Protein 3GUD (pdb70)

GO terms:
  GO:0042802 identical protein binding (F, IPI)

B-factor: mean 48.88, std 11.53, range [31.34, 96.96]

Structure (mmCIF, N/CA/C/O backbone):
data_3GUD
#
_entry.id   3GUD
#
_cell.length_a   84.040
_cell.length_b   84.040
_cell.length_c   41.450
_cell.angle_alpha   90.00
_cell.angle_beta   90.00
_cell.angle_gamma   120.00
#
_symmetry.space_group_name_H-M   'P 3'
#
loop_
_entity.id
_entity.type
_entity.pdbx_description
1 polymer 'Neck appendage protein'
2 non-polymer 'BROMIDE ION'
3 non-polymer DI(HYDROXYETHYL)ETHER
4 non-polymer 'CHLORIDE ION'
5 non-polymer 'SODIUM ION'
6 water water
#
loop_
_atom_site.group_PDB
_atom_site.id
_atom_site.type_symbol
_atom_site.label_atom_id
_atom_site.label_alt_id
_atom_site.label_comp_id
_atom_site.label_asym_id
_atom_site.label_entity_id
_atom_site.label_seq_id
_atom_site.pdbx_PDB_ins_code
_atom_site.Cartn_x
_atom_site.Cartn_y
_atom_site.Cartn_z
_atom_site.occupancy
_atom_site.B_iso_or_equiv
_atom_site.auth_seq_id
_atom_site.auth_comp_id
_atom_site.auth_asym_id
_atom_site.auth_atom_id
_atom_site.pdbx_PDB_model_num
ATOM 1 N N . GLU A 1 3 ? 4.754 21.025 -6.645 1.00 46.77 622 GLU A N 1
ATOM 2 C CA . GLU A 1 3 ? 3.982 21.974 -5.848 1.00 50.72 622 GLU A CA 1
ATOM 3 C C . GLU A 1 3 ? 2.731 21.323 -5.303 1.00 51.59 622 GLU A C 1
ATOM 4 O O . GLU A 1 3 ? 2.531 20.107 -5.445 1.00 51.49 622 GLU A O 1
ATOM 10 N N . ARG A 1 4 ? 1.881 22.158 -4.694 1.00 59.17 623 ARG A N 1
ATOM 11 C CA . ARG A 1 4 ? 0.522 21.743 -4.349 1.00 52.70 623 ARG A CA 1
ATOM 12 C C . ARG A 1 4 ? -0.573 22.178 -5.340 1.00 54.97 623 ARG A C 1
ATOM 13 O O . ARG A 1 4 ? -0.880 23.375 -5.528 1.00 51.69 623 ARG A O 1
ATOM 21 N N . HIS A 1 5 ? -1.067 21.149 -6.034 1.00 53.80 624 HIS A N 1
ATOM 22 C CA . HIS A 1 5 ? -2.249 21.197 -6.881 1.00 54.20 624 HIS A CA 1
ATOM 23 C C . HIS A 1 5 ? -3.455 20.822 -6.007 1.00 51.50 624 HIS A C 1
ATOM 24 O O . HIS A 1 5 ? -4.500 20.402 -6.511 1.00 50.71 624 HIS A O 1
ATOM 31 N N . LYS A 1 6 ? -3.285 21.018 -4.694 1.00 48.95 625 LYS A N 1
ATOM 32 C CA . LYS A 1 6 ? -4.240 20.590 -3.673 1.00 46.43 625 LYS A CA 1
ATOM 33 C C . LYS A 1 6 ? -4.940 21.742 -2.925 1.00 47.49 625 LYS A C 1
ATOM 34 O O . LYS A 1 6 ? -4.507 22.888 -2.979 1.00 49.03 625 LYS A O 1
ATOM 40 N N . THR A 1 7 ? -6.041 21.429 -2.246 1.00 49.03 626 THR A N 1
ATOM 41 C CA . THR A 1 7 ? -6.824 22.424 -1.513 1.00 45.83 626 THR A CA 1
ATOM 42 C C . THR A 1 7 ? -7.620 21.716 -0.430 1.00 44.57 626 THR A C 1
ATOM 43 O O . THR A 1 7 ? -7.398 20.530 -0.173 1.00 45.33 626 THR A O 1
ATOM 47 N N . ASP A 1 8 ? -8.557 22.432 0.190 1.00 48.25 627 ASP A N 1
ATOM 48 C CA . ASP A 1 8 ? -9.363 21.873 1.282 1.00 48.30 627 ASP A CA 1
ATOM 49 C C . ASP A 1 8 ? -8.473 21.003 2.140 1.00 44.28 627 ASP A C 1
ATOM 50 O O . ASP A 1 8 ? -8.855 19.923 2.588 1.00 45.62 627 ASP A O 1
ATOM 55 N N . ILE A 1 9 ? -7.272 21.515 2.362 1.00 47.62 628 ILE A N 1
ATOM 56 C CA . ILE A 1 9 ? -6.191 20.747 2.939 1.00 49.17 628 ILE A CA 1
ATOM 57 C C . ILE A 1 9 ? -6.265 20.822 4.461 1.00 50.69 628 ILE A C 1
ATOM 58 O O . ILE A 1 9 ? -6.464 21.897 5.041 1.00 50.79 628 ILE A O 1
ATOM 63 N N . ALA A 1 10 ? -6.135 19.670 5.108 1.00 47.40 629 ALA A N 1
ATOM 64 C CA . ALA A 1 10 ? -6.284 19.616 6.550 1.00 46.41 629 ALA A CA 1
ATOM 65 C C . ALA A 1 10 ? -6.024 18.224 7.072 1.00 46.17 629 ALA A C 1
ATOM 66 O O . ALA A 1 10 ? -5.942 17.269 6.305 1.00 46.52 629 ALA A O 1
ATOM 68 N N . PRO A 1 11 ? -5.884 18.103 8.390 1.00 45.08 630 PRO A N 1
ATOM 69 C CA . PRO A 1 11 ? -5.730 16.778 8.981 1.00 44.77 630 PRO A CA 1
ATOM 70 C C . PRO A 1 11 ? -6.994 15.962 8.744 1.00 45.50 630 PRO A C 1
ATOM 71 O O . PRO A 1 11 ? -8.018 16.507 8.336 1.00 46.64 630 PRO A O 1
ATOM 75 N N . ILE A 1 12 ? -6.921 14.664 8.993 1.00 45.60 631 ILE A N 1
ATOM 76 C CA . ILE A 1 12 ? -7.989 13.761 8.587 1.00 46.23 631 ILE A CA 1
ATOM 77 C C . ILE A 1 12 ? -9.206 13.773 9.527 1.00 49.52 631 ILE A C 1
ATOM 78 O O . ILE A 1 12 ? -9.087 13.554 10.737 1.00 49.46 631 ILE A O 1
ATOM 83 N N . SER A 1 13 ? -10.369 14.044 8.936 1.00 53.19 632 SER A N 1
ATOM 84 C CA . SER A 1 13 ? -11.665 13.979 9.609 1.00 48.81 632 SER A CA 1
ATOM 85 C C . SER A 1 13 ? -11.724 12.825 10.607 1.00 51.27 632 SER A C 1
ATOM 86 O O . SER A 1 13 ? -11.173 11.741 10.363 1.00 48.06 632 SER A O 1
ATOM 89 N N . ASP A 1 14 ? -12.383 13.075 11.738 1.00 53.23 633 ASP A N 1
ATOM 90 C CA . ASP A 1 14 ? -12.443 12.115 12.841 1.00 52.40 633 ASP A CA 1
ATOM 91 C C . ASP A 1 14 ? -13.649 11.202 12.701 1.00 49.08 633 ASP A C 1
ATOM 92 O O . ASP A 1 14 ? -13.596 10.031 13.056 1.00 48.23 633 ASP A O 1
ATOM 97 N N . LYS A 1 15 ? -14.744 11.750 12.187 1.00 50.22 634 LYS A N 1
ATOM 98 C CA . LYS A 1 15 ? -15.903 10.936 11.846 1.00 48.99 634 LYS A CA 1
ATOM 99 C C . LYS A 1 15 ? -15.482 9.923 10.785 1.00 50.56 634 LYS A C 1
ATOM 100 O O . LYS A 1 15 ? -15.846 8.749 10.867 1.00 55.27 634 LYS A O 1
ATOM 106 N N . VAL A 1 16 ? -14.714 10.377 9.790 1.00 49.85 635 VAL A N 1
ATOM 107 C CA . VAL A 1 16 ? -14.157 9.483 8.767 1.00 48.67 635 VAL A CA 1
ATOM 108 C C . VAL A 1 16 ? -13.296 8.375 9.375 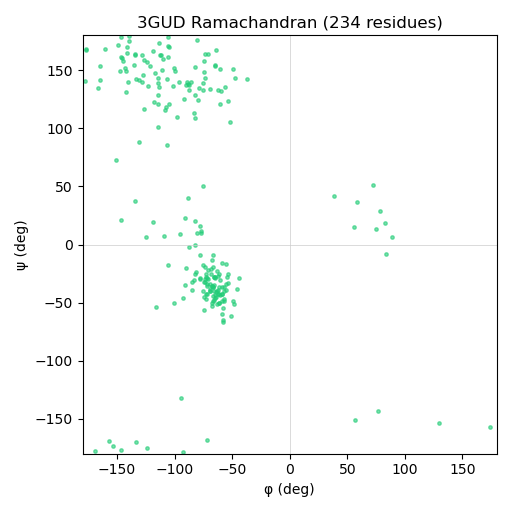1.00 45.79 635 VAL A C 1
ATOM 109 O O . VAL A 1 16 ? -13.522 7.192 9.129 1.00 46.71 635 VAL A O 1
ATOM 113 N N . LEU A 1 17 ? -12.306 8.768 10.167 1.00 46.33 636 LEU A N 1
ATOM 114 C CA . LEU A 1 17 ? -11.406 7.817 10.797 1.00 42.54 636 LEU A CA 1
ATOM 115 C C . LEU A 1 17 ? -12.214 6.892 11.688 1.00 44.43 636 LEU A C 1
ATOM 116 O O . LEU A 1 17 ? -11.880 5.725 11.881 1.00 46.31 636 LEU A O 1
ATOM 121 N N . ASP A 1 18 ? -13.302 7.424 12.223 1.00 48.34 637 ASP A N 1
ATOM 122 C CA . ASP A 1 18 ? -14.155 6.669 13.122 1.00 48.15 637 ASP A CA 1
ATOM 123 C C . ASP A 1 18 ? -15.062 5.696 12.361 1.00 48.44 637 ASP A C 1
ATOM 124 O O . ASP A 1 18 ? -15.437 4.632 12.872 1.00 45.38 637 ASP A O 1
ATOM 129 N N . ALA A 1 19 ? -15.404 6.061 11.131 1.00 49.09 638 ALA A N 1
ATOM 130 C CA . ALA A 1 19 ? -16.164 5.169 10.263 1.00 46.75 638 ALA A CA 1
ATOM 131 C C . ALA A 1 19 ? -15.269 4.059 9.711 1.00 45.56 638 ALA A C 1
ATOM 132 O O . ALA A 1 19 ? -15.689 2.905 9.642 1.00 46.17 638 ALA A O 1
ATOM 134 N N . TRP A 1 20 ? -14.034 4.406 9.341 1.00 43.74 639 TRP A N 1
ATOM 135 C CA . TRP A 1 20 ? -13.080 3.418 8.833 1.00 40.85 639 TRP A CA 1
ATOM 136 C C . TRP A 1 20 ? -12.724 2.367 9.854 1.00 39.29 639 TRP A C 1
ATOM 137 O O . TRP A 1 20 ? -12.559 1.207 9.523 1.00 36.30 639 TRP A O 1
ATOM 148 N N . GLU A 1 21 ? -12.556 2.799 11.094 1.00 43.96 640 GLU A N 1
ATOM 149 C CA . GLU A 1 21 ? -12.212 1.899 12.177 1.00 43.86 640 GLU A CA 1
ATOM 150 C C . GLU A 1 21 ? -13.272 0.799 12.212 1.00 47.92 640 GLU A C 1
ATOM 151 O O . GLU A 1 21 ? -13.063 -0.265 12.804 1.00 49.71 640 GLU A O 1
ATOM 157 N N . LYS A 1 22 ? -14.403 1.066 11.552 1.00 47.64 641 LYS A N 1
ATOM 158 C CA . LYS A 1 22 ? -15.557 0.157 11.513 1.00 44.78 641 LYS A CA 1
ATOM 159 C C . LYS A 1 22 ? -15.426 -0.961 10.467 1.00 45.92 641 LYS A C 1
ATOM 160 O O . LYS A 1 22 ? -16.046 -2.014 10.607 1.00 45.98 641 LYS A O 1
ATOM 166 N N . VAL A 1 23 ? -14.646 -0.729 9.412 1.00 44.16 642 VAL A N 1
ATOM 167 C CA . VAL A 1 23 ? -14.485 -1.737 8.361 1.00 41.70 642 VAL A CA 1
ATOM 168 C C . VAL A 1 23 ? -13.611 -2.914 8.798 1.00 38.99 642 VAL A C 1
ATOM 169 O O . VAL A 1 23 ? -12.649 -2.736 9.544 1.00 42.29 642 VAL A O 1
ATOM 173 N N . LYS A 1 24 ? -13.972 -4.117 8.344 1.00 40.85 643 LYS A N 1
ATOM 174 C CA . LYS A 1 24 ? -13.294 -5.365 8.732 1.00 38.26 643 LYS A CA 1
ATOM 175 C C . LYS A 1 24 ? -12.308 -5.857 7.669 1.00 37.35 643 LYS A C 1
ATOM 176 O O . LYS A 1 24 ? -12.484 -5.593 6.486 1.00 39.55 643 LYS A O 1
ATOM 182 N N . PHE A 1 25 ? -11.271 -6.574 8.090 1.00 40.74 644 PHE A N 1
ATOM 183 C CA . PHE A 1 25 ? -10.401 -7.277 7.149 1.00 39.58 644 PHE A CA 1
ATOM 184 C C . PHE A 1 25 ? -10.828 -8.752 7.015 1.00 44.19 644 PHE A C 1
ATOM 185 O O . PHE A 1 25 ? -11.164 -9.399 8.016 1.00 41.42 644 PHE A O 1
ATOM 193 N N . TYR A 1 26 ? -10.791 -9.276 5.783 1.00 45.89 645 TYR A N 1
ATOM 194 C CA . TYR A 1 26 ? -11.149 -10.670 5.478 1.00 42.09 645 TYR A CA 1
ATOM 195 C C . TYR A 1 26 ? -10.073 -11.426 4.704 1.00 41.88 645 TYR A C 1
ATOM 196 O O . TYR A 1 26 ? -9.220 -10.827 4.050 1.00 41.12 645 TYR A O 1
ATOM 205 N N . GLN A 1 27 ? -10.132 -12.753 4.777 1.00 44.29 646 GLN A N 1
ATOM 206 C CA . GLN A 1 27 ? -9.471 -13.594 3.792 1.00 42.03 646 GLN A CA 1
ATOM 207 C C . GLN A 1 27 ? -10.579 -14.321 3.055 1.00 42.57 646 GLN A C 1
ATOM 208 O O . GLN A 1 27 ? -11.605 -14.658 3.638 1.00 44.29 646 GLN A O 1
ATOM 214 N N . TYR A 1 28 ? -10.384 -14.510 1.757 1.00 45.81 647 TYR A N 1
ATOM 215 C CA . TYR A 1 28 ? -11.408 -15.076 0.880 1.00 45.69 647 TYR A CA 1
ATOM 216 C C . TYR A 1 28 ? -10.745 -15.601 -0.395 1.00 43.21 647 TYR A C 1
ATOM 217 O O . TYR A 1 28 ? -9.576 -15.328 -0.663 1.00 42.22 647 TYR A O 1
ATOM 226 N N . LYS A 1 29 ? -11.486 -16.359 -1.184 1.00 43.23 648 LYS A N 1
ATOM 227 C CA . LYS A 1 29 ? -10.950 -16.826 -2.448 1.00 43.32 648 LYS A CA 1
ATOM 228 C C . LYS A 1 29 ? -11.882 -16.319 -3.530 1.00 42.40 648 LYS A C 1
ATOM 229 O O . LYS A 1 29 ? -13.049 -16.054 -3.260 1.00 44.90 648 LYS A O 1
ATOM 235 N N . PHE A 1 30 ? -11.369 -16.146 -4.739 1.00 40.80 649 PHE A N 1
ATOM 236 C CA . PHE A 1 30 ? -12.192 -15.650 -5.825 1.00 44.35 649 PHE A CA 1
ATOM 237 C C . PHE A 1 30 ? -12.979 -16.805 -6.415 1.00 49.33 649 PHE A C 1
ATOM 238 O O . PHE A 1 30 ? -12.406 -17.838 -6.763 1.00 52.13 649 PHE A O 1
ATOM 246 N N . LYS A 1 31 ? -14.291 -16.636 -6.532 1.00 48.87 650 LYS A N 1
ATOM 247 C CA . LYS A 1 31 ? -15.136 -17.677 -7.111 1.00 49.00 650 LYS A CA 1
ATOM 248 C C . LYS A 1 31 ? -14.604 -18.089 -8.484 1.00 48.42 650 LYS A C 1
ATOM 249 O O . LYS A 1 31 ? -14.814 -19.208 -8.950 1.00 49.42 650 LYS A O 1
ATOM 255 N N . ASP A 1 32 ? -13.890 -17.161 -9.102 1.00 49.91 651 ASP A N 1
ATOM 256 C CA . ASP A 1 32 ? -13.242 -17.350 -10.388 1.00 49.76 651 ASP A CA 1
ATOM 257 C C . ASP A 1 32 ? -12.270 -18.514 -10.310 1.00 51.37 651 ASP A C 1
ATOM 258 O O . ASP A 1 32 ? -12.432 -19.547 -10.966 1.00 49.42 651 ASP A O 1
ATOM 263 N N . ALA A 1 33 ? -11.244 -18.303 -9.491 1.00 49.49 652 ALA A N 1
ATOM 264 C CA . ALA A 1 33 ? -10.147 -19.230 -9.327 1.00 48.68 652 ALA A CA 1
ATOM 265 C C . ALA A 1 33 ? -10.650 -20.564 -8.796 1.00 48.45 652 ALA A C 1
ATOM 266 O O . ALA A 1 33 ? -10.155 -21.628 -9.170 1.00 46.03 652 ALA A O 1
ATOM 268 N N . VAL A 1 34 ? -11.647 -20.507 -7.924 1.00 45.80 653 VAL A N 1
ATOM 269 C CA . VAL A 1 34 ? -12.014 -21.699 -7.186 1.00 45.29 653 VAL A CA 1
ATOM 270 C C . VAL A 1 34 ? -12.655 -22.752 -8.074 1.00 47.50 653 VAL A C 1
ATOM 271 O O . VAL A 1 34 ? -12.373 -23.944 -7.939 1.00 49.71 653 VAL A O 1
ATOM 275 N N . ASP A 1 35 ? -13.505 -22.322 -8.993 1.00 46.99 654 ASP A N 1
ATOM 276 C CA . ASP A 1 35 ? -14.082 -23.252 -9.950 1.00 46.39 654 ASP A CA 1
ATOM 277 C C . ASP A 1 35 ? -13.042 -23.724 -10.955 1.00 47.16 654 ASP A C 1
ATOM 278 O O . ASP A 1 35 ? -13.180 -24.793 -11.542 1.00 50.98 654 ASP A O 1
ATOM 283 N N . GLU A 1 36 ? -11.985 -22.936 -11.116 1.00 48.97 655 GLU A N 1
ATOM 284 C CA . GLU A 1 36 ? -10.848 -23.323 -11.945 1.00 48.97 655 GLU A CA 1
ATOM 285 C C . GLU A 1 36 ? -9.953 -24.382 -11.289 1.00 47.69 655 GLU A C 1
ATOM 286 O O . GLU A 1 36 ? -9.721 -25.441 -11.860 1.00 50.10 655 GLU A O 1
ATOM 292 N N . LYS A 1 37 ? -9.443 -24.102 -10.097 1.00 46.54 656 LYS A N 1
ATOM 293 C CA . LYS A 1 37 ? -8.433 -24.969 -9.518 1.00 40.76 656 LYS A CA 1
ATOM 294 C C . LYS A 1 37 ? -8.880 -25.586 -8.207 1.00 43.54 656 LYS A C 1
ATOM 295 O O . LYS A 1 37 ? -8.055 -26.041 -7.425 1.00 44.74 656 LYS A O 1
ATOM 301 N N . GLY A 1 38 ? -10.183 -25.606 -7.958 1.00 43.33 657 GLY A N 1
ATOM 302 C CA . GLY A 1 38 ? -10.683 -26.054 -6.670 1.00 42.21 657 GLY A CA 1
ATOM 303 C C . GLY A 1 38 ? -10.077 -25.250 -5.529 1.00 41.40 657 GLY A C 1
ATOM 304 O O . GLY A 1 38 ? -9.721 -24.083 -5.702 1.00 43.07 657 GLY A O 1
ATOM 305 N N . GLU A 1 39 ? -9.958 -25.864 -4.357 1.00 41.44 658 GLU A N 1
ATOM 306 C CA . GLU A 1 39 ? -9.374 -25.183 -3.204 1.00 39.67 658 GLU A CA 1
ATOM 307 C C . GLU A 1 39 ? -7.837 -25.132 -3.291 1.00 40.34 658 GLU A C 1
ATOM 308 O O . GLU A 1 39 ? -7.126 -24.869 -2.312 1.00 37.45 658 GLU A O 1
ATOM 314 N N . GLU A 1 40 ? -7.356 -25.397 -4.498 1.00 38.99 659 GLU A N 1
ATOM 315 C CA . GLU A 1 40 ? -5.990 -25.141 -4.907 1.00 39.73 659 GLU A CA 1
ATOM 316 C C . GLU A 1 40 ? -5.814 -23.621 -4.959 1.00 44.42 659 GLU A C 1
ATOM 317 O O . GLU A 1 40 ? -4.690 -23.094 -4.903 1.00 44.13 659 GLU A O 1
ATOM 323 N N . ALA A 1 41 ? -6.949 -22.933 -5.076 1.00 41.70 660 ALA A N 1
ATOM 324 C CA . ALA A 1 41 ? -7.005 -21.483 -5.228 1.00 41.14 660 ALA A CA 1
ATOM 325 C C . ALA A 1 41 ? -6.433 -20.734 -4.030 1.00 39.48 660 ALA A C 1
ATOM 326 O O . ALA A 1 41 ? -6.769 -21.029 -2.882 1.00 39.61 660 ALA A O 1
ATOM 328 N N . ARG A 1 42 ? -5.589 -19.744 -4.315 1.00 40.91 661 ARG A N 1
ATOM 329 C CA . ARG A 1 42 ? -4.893 -18.975 -3.281 1.00 42.61 661 ARG A CA 1
ATOM 330 C C . ARG A 1 42 ? -5.813 -18.148 -2.407 1.00 39.70 661 ARG A C 1
ATOM 331 O O . ARG A 1 42 ? -6.893 -17.738 -2.823 1.00 38.54 661 ARG A O 1
ATOM 339 N N . TYR A 1 43 ? -5.361 -17.880 -1.192 1.00 41.98 662 TYR A N 1
ATOM 340 C CA . TYR A 1 43 ? -6.057 -16.934 -0.339 1.00 43.59 662 TYR A CA 1
ATOM 341 C C . TYR A 1 43 ? -5.559 -15.506 -0.601 1.00 43.92 662 TYR A C 1
ATOM 342 O O . TYR A 1 43 ? -4.359 -15.281 -0.777 1.00 42.37 662 TYR A O 1
ATOM 351 N N . HIS A 1 44 ? -6.497 -14.559 -0.663 1.00 48.26 663 HIS A N 1
ATOM 352 C CA . HIS A 1 44 ? -6.181 -13.127 -0.723 1.00 45.29 663 HIS A CA 1
ATOM 353 C C . HIS A 1 44 ? -6.726 -12.424 0.509 1.00 42.77 663 HIS A C 1
ATOM 354 O O . HIS A 1 44 ? -7.753 -12.819 1.050 1.00 43.32 663 HIS A O 1
ATOM 361 N N . PHE A 1 45 ? -6.030 -11.384 0.952 1.00 44.70 664 PHE A N 1
ATOM 362 C CA . PHE A 1 45 ? -6.415 -10.665 2.159 1.00 42.28 664 PHE A CA 1
ATOM 363 C C . PHE A 1 45 ? -6.824 -9.252 1.788 1.00 41.09 664 PHE A C 1
ATOM 364 O O . PHE A 1 45 ? -6.181 -8.623 0.951 1.00 44.09 664 PHE A O 1
ATOM 372 N N . GLY A 1 46 ? -7.887 -8.745 2.400 1.00 37.44 665 GLY A N 1
ATOM 373 C CA . GLY A 1 46 ? -8.233 -7.354 2.196 1.00 37.52 665 GLY A CA 1
ATOM 374 C C . GLY A 1 46 ? -9.533 -6.907 2.813 1.00 35.51 665 GLY A C 1
ATOM 375 O O . GLY A 1 46 ? -10.022 -7.496 3.755 1.00 39.48 665 GLY A O 1
ATOM 376 N N . VAL A 1 47 ? -10.091 -5.838 2.269 1.00 38.53 666 VAL A N 1
ATOM 377 C CA . VAL A 1 47 ? -11.364 -5.307 2.733 1.00 39.88 666 VAL A CA 1
ATOM 378 C C . VAL A 1 47 ? -12.445 -5.684 1.726 1.00 40.57 666 VAL A C 1
ATOM 379 O O . VAL A 1 47 ? -12.134 -6.184 0.643 1.00 42.32 666 VAL A O 1
ATOM 383 N N . ILE A 1 48 ? -13.708 -5.461 2.083 1.00 38.55 667 ILE A N 1
ATOM 384 C CA . ILE A 1 48 ? -14.817 -5.796 1.193 1.00 36.38 667 ILE A CA 1
ATOM 385 C C . ILE A 1 48 ? -15.741 -4.597 0.961 1.00 36.52 667 ILE A C 1
ATOM 386 O O . ILE A 1 48 ? -16.374 -4.109 1.891 1.00 38.54 667 ILE A O 1
ATOM 391 N N . ALA A 1 49 ? -15.823 -4.135 -0.283 1.00 37.44 668 ALA A N 1
ATOM 392 C CA . ALA A 1 49 ? -16.504 -2.879 -0.599 1.00 36.76 668 ALA A CA 1
ATOM 393 C C . ALA A 1 49 ? -17.896 -2.724 0.016 1.00 37.07 668 ALA A C 1
ATOM 394 O O . ALA A 1 49 ? -18.183 -1.705 0.637 1.00 39.52 668 ALA A O 1
ATOM 396 N N . GLN A 1 50 ? -18.756 -3.721 -0.168 1.00 34.63 669 GLN A N 1
ATOM 397 C CA . GLN A 1 50 ? -20.123 -3.646 0.328 1.00 35.31 669 GLN A CA 1
ATOM 398 C C . GLN A 1 50 ? -20.173 -3.414 1.806 1.00 35.30 669 GLN A C 1
ATOM 399 O O . GLN A 1 50 ? -21.017 -2.685 2.287 1.00 39.04 669 GLN A O 1
ATOM 405 N N . GLN A 1 51 ? -19.296 -4.060 2.544 1.00 33.50 670 GLN A N 1
ATOM 406 C CA . GLN A 1 51 ? -19.251 -3.790 3.957 1.00 36.18 670 GLN A CA 1
ATOM 407 C C . GLN A 1 51 ? -18.770 -2.370 4.247 1.00 41.10 670 GLN A C 1
ATOM 408 O O . GLN A 1 51 ? -19.212 -1.746 5.216 1.00 41.03 670 GLN A O 1
ATOM 414 N N . ILE A 1 52 ? -17.818 -1.889 3.445 1.00 40.72 671 ILE A N 1
ATOM 415 C CA . ILE A 1 52 ? -17.263 -0.552 3.622 1.00 37.01 671 ILE A CA 1
ATOM 416 C C . ILE A 1 52 ? -18.374 0.468 3.441 1.00 40.04 671 ILE A C 1
ATOM 417 O O . ILE A 1 52 ? -18.575 1.351 4.275 1.00 41.73 671 ILE A O 1
ATOM 422 N N . VAL A 1 53 ? -19.105 0.338 2.343 1.00 37.56 672 VAL A N 1
ATOM 423 C CA . VAL A 1 53 ? -20.100 1.327 2.006 1.00 37.08 672 VAL A CA 1
ATOM 424 C C . VAL A 1 53 ? -21.107 1.403 3.138 1.00 41.23 672 VAL A C 1
ATOM 425 O O . VAL A 1 53 ? -21.856 2.370 3.247 1.00 44.51 672 VAL A O 1
ATOM 429 N N . LYS A 1 54 ? -21.091 0.389 3.998 1.00 45.21 673 LYS A N 1
ATOM 430 C CA . LYS A 1 54 ? -22.119 0.202 5.018 1.00 44.20 673 LYS A CA 1
ATOM 431 C C . LYS A 1 54 ? -21.732 0.858 6.337 1.00 46.24 673 LYS A C 1
ATOM 432 O O . LYS A 1 54 ? -22.557 1.540 6.946 1.00 46.99 673 LYS A O 1
ATOM 438 N N . VAL A 1 55 ? -20.487 0.647 6.778 1.00 46.29 674 VAL A N 1
ATOM 439 C CA . VAL A 1 55 ? -20.008 1.206 8.053 1.00 46.60 674 VAL A CA 1
ATOM 440 C C . VAL A 1 55 ? -19.947 2.727 7.984 1.00 47.41 674 VAL A C 1
ATOM 441 O O . VAL A 1 55 ? -20.090 3.416 9.002 1.00 49.81 674 VAL A O 1
ATOM 445 N N . PHE A 1 56 ? -19.745 3.247 6.778 1.00 44.98 675 PHE A N 1
ATOM 446 C CA . PHE A 1 56 ? -19.805 4.685 6.564 1.00 45.68 675 PHE A CA 1
ATOM 447 C C . PHE A 1 56 ? -21.247 5.202 6.584 1.00 46.73 675 PHE A C 1
ATOM 448 O O . PHE A 1 56 ? -21.475 6.345 6.953 1.00 47.68 675 PHE A O 1
ATOM 456 N N . GLU A 1 57 ? -22.186 4.378 6.126 1.00 47.29 676 GLU A N 1
ATOM 457 C CA . GLU A 1 57 ? -23.627 4.657 6.148 1.00 48.34 676 GLU A CA 1
ATOM 458 C C . GLU A 1 57 ? -24.191 4.729 7.535 1.00 48.85 676 GLU A C 1
ATOM 459 O O . GLU A 1 57 ? -24.963 5.570 7.808 1.00 53.69 676 GLU A O 1
ATOM 465 N N . ASP A 1 58 ? -23.754 3.859 8.412 1.00 48.67 677 ASP A N 1
ATOM 466 C CA . ASP A 1 58 ? -24.111 3.921 9.800 1.00 52.56 677 ASP A CA 1
ATOM 467 C C . ASP A 1 58 ? -23.625 5.196 10.480 1.00 55.06 677 ASP A C 1
ATOM 468 O O . ASP A 1 58 ? -24.371 5.822 11.176 1.00 59.90 677 ASP A O 1
ATOM 473 N N . GLU A 1 59 ? -22.403 5.619 10.208 1.00 50.35 678 GLU A N 1
ATOM 474 C CA . GLU A 1 59 ? -21.829 6.770 10.858 1.00 53.29 678 GLU A CA 1
ATOM 475 C C . GLU A 1 59 ? -22.369 7.924 10.081 1.00 52.10 678 GLU A C 1
ATOM 476 O O . GLU A 1 59 ? -22.059 9.057 10.350 1.00 51.91 678 GLU A O 1
ATOM 482 N N . GLY A 1 60 ? -23.157 7.597 9.072 1.00 48.52 679 GLY A N 1
ATOM 483 C CA . GLY A 1 60 ? -23.834 8.587 8.277 1.00 45.66 679 GLY A CA 1
ATOM 484 C C . GLY A 1 60 ? -23.088 9.245 7.165 1.00 48.81 679 GLY A C 1
ATOM 485 O O . GLY A 1 60 ? -23.468 10.287 6.726 1.00 49.05 679 GLY A O 1
ATOM 486 N N . LEU A 1 61 ? -22.007 8.625 6.733 1.00 47.57 680 LEU A N 1
ATOM 487 C CA . LEU A 1 61 ? -21.120 9.146 5.681 1.00 43.82 680 LEU A CA 1
ATOM 488 C C . LEU A 1 61 ? -21.304 8.391 4.356 1.00 40.74 680 LEU A C 1
ATOM 489 O O . LEU A 1 61 ? -21.999 7.383 4.319 1.00 45.45 680 LEU A O 1
ATOM 494 N N . SER A 1 62 ? -20.704 8.885 3.274 1.00 37.19 681 SER A N 1
ATOM 495 C CA . SER A 1 62 ? -20.626 8.124 2.023 1.00 36.04 681 SER A CA 1
ATOM 496 C C . SER A 1 62 ? -19.192 7.766 1.673 1.00 37.96 681 SER A C 1
ATOM 497 O O . SER A 1 62 ? -18.358 8.648 1.487 1.00 37.37 681 SER A O 1
ATOM 500 N N . ALA A 1 63 ? -18.927 6.468 1.557 1.00 38.89 682 ALA A N 1
ATOM 501 C CA . ALA A 1 63 ? -17.592 5.955 1.255 1.00 36.91 682 ALA A CA 1
ATOM 502 C C . ALA A 1 63 ? -17.074 6.403 -0.103 1.00 35.23 682 ALA A C 1
ATOM 503 O O . ALA A 1 63 ? -15.866 6.493 -0.311 1.00 33.85 682 ALA A O 1
ATOM 505 N N . PHE A 1 64 ? -17.999 6.679 -1.020 1.00 40.21 683 PHE A N 1
ATOM 506 C CA . PHE A 1 64 ? -17.680 7.111 -2.382 1.00 38.00 683 PHE A CA 1
ATOM 507 C C . PHE A 1 64 ? -17.017 8.476 -2.396 1.00 39.17 683 PHE A C 1
ATOM 508 O O . PHE A 1 64 ? -16.257 8.783 -3.306 1.00 42.00 683 PHE A O 1
ATOM 516 N N . ASP A 1 65 ? -17.312 9.296 -1.390 1.00 39.73 684 ASP A N 1
ATOM 517 C CA . ASP A 1 65 ? -16.840 10.687 -1.339 1.00 40.31 684 ASP A CA 1
ATOM 518 C C . ASP A 1 65 ? -15.338 10.823 -1.041 1.00 40.24 684 ASP A C 1
ATOM 519 O O . ASP A 1 65 ? -14.680 11.794 -1.459 1.00 37.83 684 ASP A O 1
ATOM 524 N N . TYR A 1 66 ? -14.824 9.827 -0.320 1.00 39.76 685 TYR A N 1
ATOM 525 C CA . TYR A 1 66 ? -13.406 9.683 -0.006 1.00 40.24 685 TYR A CA 1
ATOM 526 C C . TYR A 1 66 ? -12.652 8.777 -0.963 1.00 36.61 685 TYR A C 1
ATOM 527 O O . TYR A 1 66 ? -11.495 8.458 -0.736 1.00 41.20 685 TYR A O 1
ATOM 536 N N . GLY A 1 67 ? -13.303 8.381 -2.046 1.00 38.98 686 GLY A N 1
ATOM 537 C CA . GLY A 1 67 ? -12.676 7.528 -3.039 1.00 43.04 686 GLY A CA 1
ATOM 538 C C . GLY A 1 67 ? -12.183 6.197 -2.490 1.00 38.67 686 GLY A C 1
ATOM 539 O O . GLY A 1 67 ? -11.144 5.698 -2.906 1.00 38.72 686 GLY A O 1
ATOM 540 N N . LEU A 1 68 ? -12.923 5.618 -1.554 1.00 36.14 687 LEU A N 1
ATOM 541 C CA . LEU A 1 68 ? -12.521 4.350 -0.971 1.00 34.00 687 LEU A CA 1
ATOM 542 C C . LEU A 1 68 ? -13.123 3.220 -1.779 1.00 36.46 687 LEU A C 1
ATOM 543 O O . LEU A 1 68 ? -12.640 2.092 -1.732 1.00 36.04 687 LEU A O 1
ATOM 548 N N . VAL A 1 69 ? -14.179 3.533 -2.529 1.00 37.73 688 VAL A N 1
ATOM 549 C CA . VAL A 1 69 ? -15.015 2.519 -3.188 1.00 35.01 688 VAL A CA 1
ATOM 550 C C . VAL A 1 69 ? -15.487 2.974 -4.581 1.00 36.67 688 VAL A C 1
ATOM 551 O O . VAL A 1 69 ? -15.658 4.163 -4.825 1.00 36.07 688 VAL A O 1
ATOM 555 N N . GLY A 1 70 ? -15.676 2.022 -5.491 1.00 36.26 689 GLY A N 1
ATOM 556 C CA . GLY A 1 70 ? -16.170 2.309 -6.821 1.00 34.08 689 GLY A CA 1
ATOM 557 C C . GLY A 1 70 ? -17.415 1.511 -7.118 1.00 34.19 689 GLY A C 1
ATOM 558 O O . GLY A 1 70 ? -17.688 0.488 -6.471 1.00 35.01 689 GLY A O 1
ATOM 559 N N . TYR A 1 71 ? -18.208 1.998 -8.063 1.00 36.66 690 TYR A N 1
ATOM 560 C CA . TYR A 1 71 ? -19.359 1.223 -8.531 1.00 37.25 690 TYR A CA 1
ATOM 561 C C . TYR A 1 71 ? -19.372 1.246 -10.042 1.00 38.31 690 TYR A C 1
ATOM 562 O O . TYR A 1 71 ? -19.032 2.237 -10.662 1.00 40.67 690 TYR A O 1
ATOM 571 N N . ASP A 1 72 ? -19.754 0.115 -10.598 1.00 39.66 691 ASP A N 1
ATOM 572 C CA A ASP A 1 72 ? -19.591 -0.193 -11.992 0.43 41.20 691 ASP A CA 1
ATOM 573 C CA B ASP A 1 72 ? -19.695 -0.067 -12.030 0.57 40.90 691 ASP A CA 1
ATOM 574 C C . ASP A 1 72 ? -20.865 -0.914 -12.467 1.00 43.29 691 ASP A C 1
ATOM 575 O O . ASP A 1 72 ? -21.287 -1.877 -11.806 1.00 44.34 691 ASP A O 1
ATOM 584 N N . GLU A 1 73 ? -21.455 -0.486 -13.580 1.00 45.57 692 GLU A N 1
ATOM 585 C CA . GLU A 1 73 ? -22.670 -1.118 -14.082 1.00 44.52 692 GLU A CA 1
ATOM 586 C C . GLU A 1 73 ? -22.687 -1.190 -15.604 1.00 48.61 692 GLU A C 1
ATOM 587 O O . GLU A 1 73 ? -22.088 -0.340 -16.282 1.00 52.67 692 GLU A O 1
ATOM 593 N N . TRP A 1 74 ? -23.370 -2.190 -16.157 1.00 47.90 693 TRP A N 1
ATOM 594 C CA . TRP A 1 74 ? -23.262 -2.413 -17.605 1.00 53.29 693 TRP A CA 1
ATOM 595 C C . TRP A 1 74 ? -24.496 -2.930 -18.360 1.00 57.61 693 TRP A C 1
ATOM 596 O O . TRP A 1 74 ? -25.438 -3.471 -17.773 1.00 56.15 693 TRP A O 1
ATOM 607 N N . GLU A 1 75 ? -24.473 -2.727 -19.677 1.00 58.36 694 GLU A N 1
ATOM 608 C CA . GLU A 1 75 ? -25.531 -3.195 -20.558 1.00 60.21 694 GLU A CA 1
ATOM 609 C C . GLU A 1 75 ? -25.353 -4.664 -20.937 1.00 61.04 694 GLU A C 1
ATOM 610 O O . GLU A 1 75 ? -24.236 -5.174 -20.959 1.00 62.15 694 GLU A O 1
ATOM 616 N N . ALA A 1 76 ? -26.469 -5.332 -21.234 1.00 67.78 695 ALA A N 1
ATOM 617 C CA . ALA A 1 76 ? -26.475 -6.734 -21.655 1.00 67.01 695 ALA A CA 1
ATOM 618 C C . ALA A 1 76 ? -26.165 -6.854 -23.144 1.00 67.77 695 ALA A C 1
ATOM 619 O O . ALA A 1 76 ? -27.000 -6.506 -23.983 1.00 67.46 695 ALA A O 1
ATOM 621 N N . THR A 1 77 ? -24.973 -7.361 -23.463 1.00 69.88 696 THR A N 1
ATOM 622 C CA . THR A 1 77 ? -24.482 -7.401 -24.843 1.00 71.83 696 THR A CA 1
ATOM 623 C C . THR A 1 77 ? -24.881 -8.688 -25.579 1.00 72.20 696 THR A C 1
ATOM 624 O O . THR A 1 77 ? -24.850 -9.779 -25.007 1.00 72.29 696 THR A O 1
ATOM 628 N N . GLU A 1 78 ? -25.248 -8.549 -26.850 1.00 73.99 697 GLU A N 1
ATOM 629 C CA . GLU A 1 78 ? -25.813 -9.660 -27.625 1.00 77.52 697 GLU A CA 1
ATOM 630 C C . GLU A 1 78 ? -24.896 -10.884 -27.791 1.00 77.87 697 GLU A C 1
ATOM 631 O O . GLU A 1 78 ? -23.659 -10.774 -27.768 1.00 72.11 697 GLU A O 1
ATOM 637 N N . ASP A 1 79 ? -25.540 -12.046 -27.926 1.00 77.75 698 ASP A N 1
ATOM 638 C CA . ASP A 1 79 ? -24.930 -13.261 -28.461 1.00 76.43 698 ASP A CA 1
ATOM 639 C C . ASP A 1 79 ? -25.037 -13.094 -29.967 1.00 75.09 698 ASP A C 1
ATOM 640 O O . ASP A 1 79 ? -26.148 -13.077 -30.504 1.00 74.90 698 ASP A O 1
ATOM 645 N N . GLU A 1 80 ? -23.914 -12.947 -30.663 1.00 77.41 699 GLU A N 1
ATOM 646 C CA . GLU A 1 80 ? -24.019 -12.729 -32.108 1.00 79.37 699 GLU A CA 1
ATOM 647 C C . GLU A 1 80 ? -23.398 -13.785 -33.032 1.00 79.25 699 GLU A C 1
ATOM 648 O O . GLU A 1 80 ? -22.202 -14.112 -32.961 1.00 70.35 699 GLU A O 1
ATOM 654 N N . TYR A 1 81 ? -24.286 -14.308 -33.881 1.00 82.66 700 TYR A N 1
ATOM 655 C CA . TYR A 1 81 ? -23.979 -15.193 -34.991 1.00 77.81 700 TYR A CA 1
ATOM 656 C C . TYR A 1 81 ? -24.159 -14.384 -36.270 1.00 78.75 700 TYR A C 1
ATOM 657 O O . TYR A 1 81 ? -25.265 -13.918 -36.542 1.00 79.88 700 TYR A O 1
ATOM 666 N N . ASP A 1 82 ? -23.100 -14.215 -37.057 1.00 76.61 701 ASP A N 1
ATOM 667 C CA . ASP A 1 82 ? -23.208 -13.427 -38.282 1.00 76.70 701 ASP A CA 1
ATOM 668 C C . ASP A 1 82 ? -22.297 -13.976 -39.386 1.00 74.84 701 ASP A C 1
ATOM 669 O O . ASP A 1 82 ? -21.405 -14.790 -39.133 1.00 68.93 701 ASP A O 1
ATOM 674 N N . SER A 1 83 ? -22.591 -13.585 -40.622 1.00 76.01 702 SER A N 1
ATOM 675 C CA . SER A 1 83 ? -23.879 -12.981 -40.928 1.00 76.20 702 SER A CA 1
ATOM 676 C C . SER A 1 83 ? -24.759 -14.180 -41.253 1.00 77.23 702 SER A C 1
ATOM 677 O 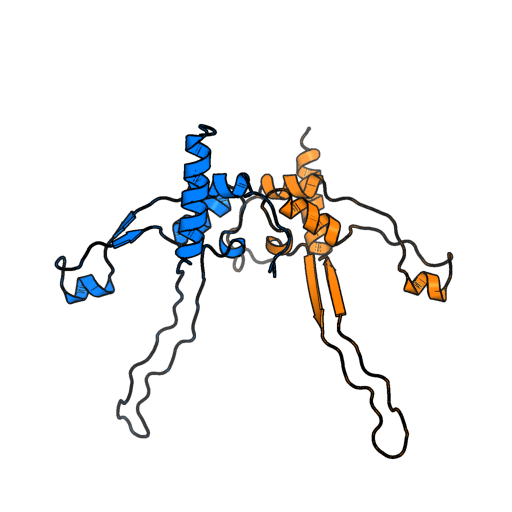O . SER A 1 83 ? -25.564 -14.167 -42.187 1.00 77.52 702 SER A O 1
ATOM 680 N N . GLU A 1 84 ? -24.555 -15.233 -40.463 1.00 77.18 703 GLU A N 1
ATOM 681 C CA . GLU A 1 84 ? -25.210 -16.520 -40.646 1.00 78.41 703 GLU A CA 1
ATOM 682 C C . GLU A 1 84 ? -25.716 -16.961 -39.281 1.00 78.49 703 GLU A C 1
ATOM 683 O O . GLU A 1 84 ? -25.676 -16.186 -38.326 1.00 83.23 703 GLU A O 1
ATOM 689 N N . GLY A 1 85 ? -26.174 -18.204 -39.177 1.00 77.27 704 GLY A N 1
ATOM 690 C CA . GLY A 1 85 ? -26.570 -18.752 -37.893 1.00 73.02 704 GLY A CA 1
ATOM 691 C C . GLY A 1 85 ? -25.353 -19.145 -37.075 1.00 75.49 704 GLY A C 1
ATOM 692 O O . GLY A 1 85 ? -25.473 -19.817 -36.046 1.00 78.50 704 GLY A O 1
ATOM 693 N N . ASN A 1 86 ? -24.178 -18.719 -37.534 1.00 75.89 705 ASN A N 1
ATOM 694 C CA . ASN A 1 86 ? -22.903 -19.106 -36.917 1.00 78.28 705 ASN A CA 1
ATOM 695 C C . ASN A 1 86 ? -22.468 -18.219 -35.742 1.00 75.02 705 ASN A C 1
ATOM 696 O O . ASN A 1 86 ? -22.609 -17.003 -35.798 1.00 74.29 705 ASN A O 1
ATOM 701 N N . LEU A 1 87 ? -21.915 -18.831 -34.696 1.00 73.74 706 LEU A N 1
ATOM 702 C CA . LEU A 1 87 ? -21.489 -18.092 -33.505 1.00 74.30 706 LEU A CA 1
ATOM 703 C C . LEU A 1 87 ? -20.015 -17.636 -33.564 1.00 76.78 706 LEU A C 1
ATOM 704 O O . LEU A 1 87 ? -19.103 -18.449 -33.780 1.00 75.09 706 LEU A O 1
ATOM 709 N N . VAL A 1 88 ? -19.803 -16.329 -33.379 1.00 72.59 707 VAL A N 1
ATOM 710 C CA . VAL A 1 88 ? -18.468 -15.727 -33.344 1.00 65.71 707 VAL A CA 1
ATOM 711 C C . VAL A 1 88 ? -18.027 -15.487 -31.897 1.00 67.77 707 VAL A C 1
ATOM 712 O O . VAL A 1 88 ? -16.926 -15.876 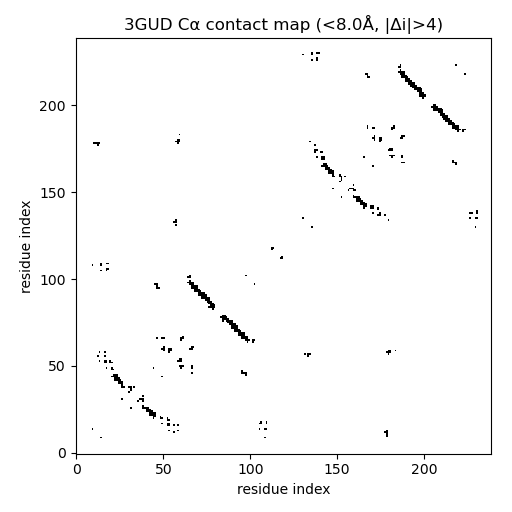-31.492 1.00 64.41 707 VAL A O 1
ATOM 716 N N . GLU A 1 89 ? -18.915 -14.849 -31.133 1.00 71.06 708 GLU A N 1
ATOM 717 C CA . GLU A 1 89 ? -18.661 -14.416 -29.756 1.00 68.71 708 GLU A CA 1
ATOM 718 C C . GLU A 1 89 ? -19.892 -14.637 -28.856 1.00 72.33 708 GLU A C 1
ATOM 719 O O . GLU A 1 89 ? -21.032 -14.404 -29.278 1.00 72.33 708 GLU A O 1
ATOM 725 N N . LYS A 1 90 ? -19.660 -15.089 -27.623 1.00 70.94 709 LYS A N 1
ATOM 726 C CA . LYS A 1 90 ? -20.708 -15.086 -26.599 1.00 71.51 709 LYS A CA 1
ATOM 727 C C . LYS A 1 90 ? -20.428 -14.011 -25.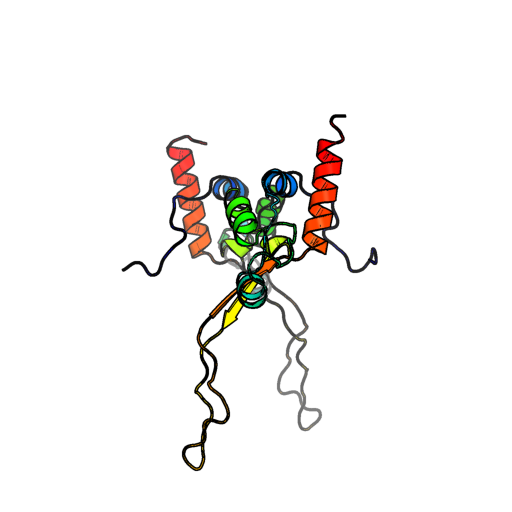539 1.00 73.66 709 LYS A C 1
ATOM 728 O O . LYS A 1 90 ? -19.431 -14.087 -24.817 1.00 74.20 709 LYS A O 1
ATOM 734 N N . GLY A 1 91 ? -21.311 -13.013 -25.459 1.00 70.12 710 GLY A N 1
ATOM 735 C CA . GLY A 1 91 ? -21.072 -11.820 -24.658 1.00 70.28 710 GLY A CA 1
ATOM 736 C C . GLY A 1 91 ? -21.603 -11.752 -23.229 1.00 71.14 710 GLY A C 1
ATOM 737 O O . GLY A 1 91 ? -21.433 -12.683 -22.439 1.00 72.36 710 GLY A O 1
ATOM 738 N N . ARG A 1 92 ? -22.253 -10.634 -22.899 1.00 73.26 711 ARG A N 1
ATOM 739 C CA . ARG A 1 92 ? -22.540 -10.273 -21.504 1.00 71.98 711 ARG A CA 1
ATOM 740 C C . ARG A 1 92 ? -24.006 -10.259 -21.062 1.00 68.60 711 ARG A C 1
ATOM 741 O O . ARG A 1 92 ? -24.889 -9.742 -21.751 1.00 66.81 711 ARG A O 1
ATOM 749 N N . GLU A 1 93 ? -24.240 -10.836 -19.888 1.00 71.04 712 GLU A N 1
ATOM 750 C CA . GLU A 1 93 ? -25.471 -10.617 -19.154 1.00 69.00 712 GLU A CA 1
ATOM 751 C C . GLU A 1 93 ? -25.223 -9.390 -18.297 1.00 66.27 712 GLU A C 1
ATOM 752 O O . GLU A 1 93 ? -24.138 -9.236 -17.716 1.00 62.20 712 GLU A O 1
ATOM 758 N N . ALA A 1 94 ? -26.223 -8.516 -18.239 1.00 66.17 713 ALA A N 1
ATOM 759 C CA . ALA A 1 94 ? -26.141 -7.299 -17.440 1.00 61.62 713 ALA A CA 1
ATOM 760 C C . ALA A 1 94 ? -25.825 -7.620 -15.984 1.00 60.90 713 ALA A C 1
ATOM 761 O O . ALA A 1 94 ? -26.409 -8.537 -15.397 1.00 60.35 713 ALA A O 1
ATOM 763 N N . GLY A 1 95 ? -24.895 -6.859 -15.411 1.00 56.16 714 GLY A N 1
ATOM 764 C CA . GLY A 1 95 ? -24.529 -7.004 -14.015 1.00 51.95 714 GLY A CA 1
ATOM 765 C C . GLY A 1 95 ? -23.993 -5.696 -13.481 1.00 47.12 714 GLY A C 1
ATOM 766 O O . GLY A 1 95 ? -24.043 -4.673 -14.159 1.00 47.97 714 GLY A O 1
ATOM 767 N N . ASN A 1 96 ? -23.498 -5.724 -12.253 1.00 43.45 715 ASN A N 1
ATOM 768 C CA . ASN A 1 96 ? -22.786 -4.589 -11.691 1.00 43.56 715 ASN A CA 1
ATOM 769 C C . ASN A 1 96 ? -21.712 -5.134 -10.781 1.00 44.72 715 ASN A C 1
ATOM 770 O O . ASN A 1 96 ? -21.602 -6.350 -10.597 1.00 46.06 715 ASN A O 1
ATOM 775 N N . ILE A 1 97 ? -20.923 -4.246 -10.198 1.00 42.94 716 ILE A N 1
ATOM 776 C CA . ILE A 1 97 ? -19.807 -4.690 -9.397 1.00 42.24 716 ILE A CA 1
ATOM 777 C C . ILE A 1 97 ? -19.286 -3.519 -8.590 1.00 40.09 716 ILE A C 1
ATOM 778 O O . ILE A 1 97 ? -19.157 -2.415 -9.107 1.00 39.96 716 ILE A O 1
ATOM 783 N N . TYR A 1 98 ? -19.025 -3.762 -7.311 1.00 40.72 717 TYR A N 1
ATOM 784 C CA . TYR A 1 98 ? -18.328 -2.804 -6.470 1.00 39.97 717 TYR A CA 1
ATOM 785 C C . TYR A 1 98 ? -16.887 -3.255 -6.328 1.00 41.42 717 TYR A C 1
ATOM 786 O O . TYR A 1 98 ? -16.615 -4.439 -6.142 1.00 44.34 717 TYR A O 1
ATOM 795 N N . SER A 1 99 ? -15.963 -2.314 -6.433 1.00 38.28 718 SER A N 1
ATOM 796 C CA . SER A 1 99 ? -14.553 -2.616 -6.278 1.00 39.61 718 SER A CA 1
ATOM 797 C C . SER A 1 99 ? -14.069 -1.714 -5.178 1.00 37.94 718 SER A C 1
ATOM 798 O O . SER A 1 99 ? -14.867 -1.023 -4.576 1.00 39.89 718 SER A O 1
ATOM 801 N N . ILE A 1 100 ? -12.776 -1.716 -4.892 1.00 38.73 719 ILE A N 1
ATOM 802 C CA . ILE A 1 100 ? -12.248 -0.755 -3.935 1.00 39.33 719 ILE A CA 1
ATOM 803 C C . ILE A 1 100 ? -11.063 -0.052 -4.569 1.00 39.93 719 ILE A C 1
ATOM 804 O O . ILE A 1 100 ? -10.528 -0.522 -5.567 1.00 41.87 719 ILE A O 1
ATOM 809 N N . ARG A 1 101 ? -10.678 1.086 -4.002 1.00 39.42 720 ARG A N 1
ATOM 810 C CA . ARG A 1 101 ? -9.501 1.816 -4.449 1.00 38.30 720 ARG A CA 1
ATOM 811 C C . ARG A 1 101 ? -8.406 1.615 -3.384 1.00 39.05 720 ARG A C 1
ATOM 812 O O . ARG A 1 101 ? -8.251 2.443 -2.486 1.00 38.66 720 ARG A O 1
ATOM 820 N N . PRO A 1 102 ? -7.633 0.512 -3.492 1.00 40.01 721 PRO A N 1
ATOM 821 C CA . PRO A 1 102 ? -6.803 0.013 -2.380 1.00 36.68 721 PRO A CA 1
ATOM 822 C C . PRO A 1 102 ? -5.810 1.024 -1.780 1.00 37.09 721 PRO A C 1
ATOM 823 O O . PRO A 1 102 ? -5.562 0.985 -0.578 1.00 35.69 721 PRO A O 1
ATOM 827 N N . THR A 1 103 ? -5.253 1.916 -2.589 1.00 37.82 722 THR A N 1
ATOM 828 C CA . THR A 1 103 ? -4.209 2.809 -2.087 1.00 40.17 722 THR A CA 1
ATOM 829 C C . THR A 1 103 ? -4.801 3.875 -1.182 1.00 36.68 722 THR A C 1
ATOM 830 O O . THR A 1 103 ? -4.170 4.331 -0.231 1.00 38.89 722 THR A O 1
ATOM 834 N N . GLU A 1 104 ? -6.020 4.278 -1.482 1.00 37.43 723 GLU A N 1
ATOM 835 C CA . GLU A 1 104 ? -6.694 5.226 -0.614 1.00 39.14 723 GLU A CA 1
ATOM 836 C C . GLU A 1 104 ? -7.097 4.516 0.691 1.00 38.88 723 GLU A C 1
ATOM 837 O O . GLU A 1 104 ? -7.035 5.107 1.768 1.00 39.62 723 GLU A O 1
ATOM 843 N N . CYS A 1 105 ? -7.478 3.240 0.592 1.00 38.73 724 CYS A N 1
ATOM 844 C CA . CYS A 1 105 ? -7.822 2.433 1.769 1.00 36.70 724 CYS A CA 1
ATOM 845 C C . CYS A 1 105 ? -6.652 2.204 2.724 1.00 35.93 724 CYS A C 1
ATOM 846 O O . CYS A 1 105 ? -6.841 2.241 3.935 1.00 37.79 724 CYS A O 1
ATOM 849 N N . GLN A 1 106 ? -5.456 1.949 2.192 1.00 37.23 725 GLN A N 1
ATOM 850 C CA . GLN A 1 106 ? -4.272 1.764 3.034 1.00 35.71 725 GLN A CA 1
ATOM 851 C C . GLN A 1 106 ? -3.922 3.035 3.763 1.00 34.82 725 GLN A C 1
ATOM 852 O O . GLN A 1 106 ? -3.602 3.007 4.942 1.00 38.02 725 GLN A O 1
ATOM 858 N N . TRP A 1 107 ? -3.970 4.156 3.059 1.00 34.53 726 TRP A N 1
ATOM 859 C CA . TRP A 1 107 ? -3.735 5.437 3.704 1.00 36.31 726 TRP A CA 1
ATOM 860 C C . TRP A 1 107 ? -4.627 5.575 4.957 1.00 40.25 726 TRP A C 1
ATOM 861 O O . TRP A 1 107 ? -4.128 5.700 6.077 1.00 40.95 726 TRP A O 1
ATOM 872 N N . LEU A 1 108 ? -5.945 5.550 4.776 1.00 37.36 727 LEU A N 1
ATOM 873 C CA . LEU A 1 108 ? -6.850 5.766 5.902 1.00 37.08 727 LEU A CA 1
ATOM 874 C C . LEU A 1 108 ? -6.631 4.735 6.995 1.00 37.64 727 LEU A C 1
ATOM 875 O O . LEU A 1 108 ? -6.729 5.045 8.180 1.00 38.25 727 LEU A O 1
ATOM 880 N N . GLU A 1 109 ? -6.333 3.507 6.591 1.00 38.47 728 GLU A N 1
ATOM 881 C CA . GLU A 1 109 ? -6.004 2.464 7.551 1.00 39.38 728 GLU A CA 1
ATOM 882 C C . GLU A 1 109 ? -4.797 2.859 8.395 1.00 37.87 728 GLU A C 1
ATOM 883 O O . GLU A 1 109 ? -4.830 2.754 9.611 1.00 42.20 728 GLU A O 1
ATOM 889 N N . MET A 1 110 ? -3.734 3.323 7.752 1.00 38.38 729 MET A N 1
ATOM 890 C CA . MET A 1 110 ? -2.530 3.723 8.473 1.00 37.47 729 MET A CA 1
ATOM 891 C C . MET A 1 110 ? -2.675 5.014 9.276 1.00 40.20 729 MET A C 1
ATOM 892 O O . MET A 1 110 ? -2.019 5.184 10.300 1.00 42.96 729 MET A O 1
ATOM 897 N N . ALA A 1 111 ? -3.529 5.925 8.815 1.00 41.25 730 ALA A N 1
ATOM 898 C CA . ALA A 1 111 ? -3.864 7.121 9.594 1.00 41.15 730 ALA A CA 1
ATOM 899 C C . ALA A 1 111 ? -4.654 6.735 10.841 1.00 42.21 730 ALA A C 1
ATOM 900 O O . ALA A 1 111 ? -4.511 7.352 11.901 1.00 44.80 730 ALA A O 1
ATOM 902 N N . CYS A 1 112 ? -5.489 5.709 10.684 1.00 42.89 731 CYS A N 1
ATOM 903 C CA . CYS A 1 112 ? -6.332 5.166 11.741 1.00 41.60 731 CYS A CA 1
ATOM 904 C C . CYS A 1 112 ? -5.467 4.613 12.849 1.00 44.14 731 CYS A C 1
ATOM 905 O O . CYS A 1 112 ? -5.652 4.934 14.022 1.00 50.78 731 CYS A O 1
ATOM 908 N N . MET A 1 113 ? -4.523 3.769 12.446 1.00 45.28 732 MET A N 1
ATOM 909 C CA . MET A 1 113 ? -3.609 3.075 13.339 1.00 44.89 732 MET A CA 1
ATOM 910 C C . MET A 1 113 ? -2.487 3.956 13.829 1.00 45.26 732 MET A C 1
ATOM 911 O O . MET A 1 113 ? -1.729 3.562 14.695 1.00 49.29 732 MET A O 1
ATOM 916 N N . ARG A 1 114 ? -2.370 5.145 13.261 1.00 44.80 733 ARG A N 1
ATOM 917 C CA . ARG A 1 114 ? -1.531 6.172 13.848 1.00 44.95 733 ARG A CA 1
ATOM 918 C C . ARG A 1 114 ? -2.212 6.756 15.074 1.00 50.87 733 ARG A C 1
ATOM 919 O O . ARG A 1 114 ? -1.580 6.940 16.114 1.00 57.30 733 ARG A O 1
ATOM 927 N N . ARG A 1 115 ? -3.504 7.048 14.940 1.00 48.21 734 ARG A N 1
ATOM 928 C CA . ARG A 1 115 ? -4.283 7.691 15.993 1.00 49.90 734 ARG A CA 1
ATOM 929 C C . ARG A 1 115 ? -4.457 6.812 17.236 1.00 53.88 734 ARG A C 1
ATOM 930 O O . ARG A 1 115 ? -4.318 7.292 18.362 1.00 54.45 734 ARG A O 1
ATOM 938 N N . LYS A 1 116 ? -4.768 5.533 17.032 1.00 52.85 735 LYS A N 1
ATOM 939 C CA . LYS A 1 116 ? -4.885 4.581 18.135 1.00 53.53 735 LYS A CA 1
ATOM 940 C C . LYS A 1 116 ? -3.604 4.512 18.946 1.00 57.20 735 LYS A C 1
ATOM 941 O O . LYS A 1 116 ? -3.640 4.340 20.162 1.00 59.58 735 LYS A O 1
ATOM 947 N N . LEU A 1 117 ? -2.470 4.621 18.259 1.00 56.38 736 LEU A N 1
ATOM 948 C CA . LEU A 1 117 ? -1.168 4.539 18.906 1.00 53.52 736 LEU A CA 1
ATOM 949 C C . LEU A 1 117 ? -0.826 5.780 19.714 1.00 56.37 736 LEU A C 1
ATOM 950 O O . LEU A 1 117 ? -0.079 5.702 20.681 1.00 62.86 736 LEU A O 1
ATOM 955 N N . GLU A 1 118 ? -1.339 6.935 19.317 1.00 55.48 737 GLU A N 1
ATOM 956 C CA . GLU A 1 118 ? -1.245 8.084 20.202 1.00 58.68 737 GLU A CA 1
ATOM 957 C C . GLU A 1 118 ? -2.145 7.726 21.394 1.00 61.67 737 GLU A C 1
ATOM 958 O O . GLU A 1 118 ? -2.095 8.342 22.465 1.00 61.16 737 GLU A O 1
ATOM 964 N N . ARG A 1 119 ? -2.943 6.679 21.182 1.00 62.91 738 ARG A N 1
ATOM 965 C CA . ARG A 1 119 ? -3.845 6.113 22.187 1.00 59.98 738 ARG A CA 1
ATOM 966 C C . ARG A 1 119 ? -5.112 6.939 22.344 1.00 58.76 738 ARG A C 1
ATOM 967 O O . ARG A 1 119 ? -5.714 6.981 23.420 1.00 61.75 738 ARG A O 1
ATOM 975 N N . LEU A 1 120 ? -5.495 7.591 21.247 1.00 58.76 739 LEU A N 1
ATOM 976 C CA . LEU A 1 120 ? -6.831 8.155 21.079 1.00 56.53 739 LEU A CA 1
AT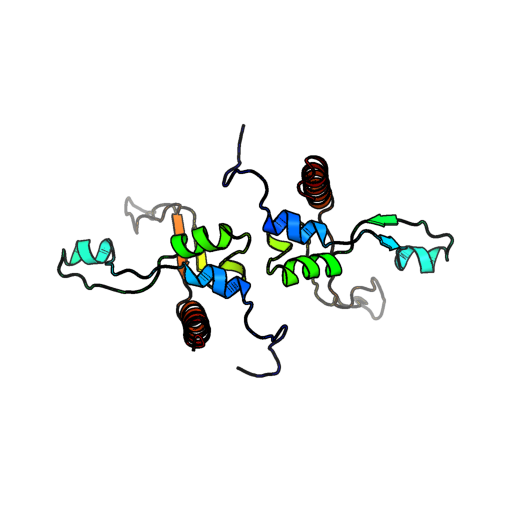OM 977 C C . LEU A 1 120 ? -7.781 7.051 20.626 1.00 60.95 739 LEU A C 1
ATOM 978 O O . LEU A 1 120 ? -8.844 7.322 20.048 1.00 57.41 739 LEU A O 1
ATOM 983 N N . SER A 1 121 ? -7.368 5.805 20.881 1.00 66.77 740 SER A N 1
ATOM 984 C CA . SER A 1 121 ? -8.198 4.599 20.697 1.00 67.05 740 SER A CA 1
ATOM 985 C C . SER A 1 121 ? -7.352 3.316 20.716 1.00 65.83 740 SER A C 1
ATOM 986 O O . SER A 1 121 ? -7.834 2.235 21.080 1.00 68.83 740 SER A O 1
ATOM 989 N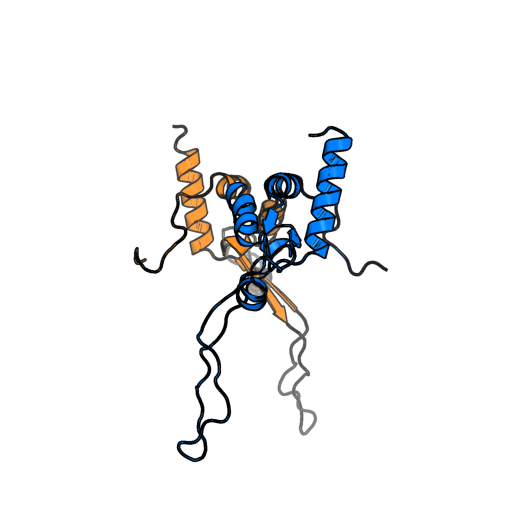 N . SER B 1 1 ? -43.359 9.826 -3.128 1.00 40.26 620 SER B N 1
ATOM 990 C CA . SER B 1 1 ? -44.068 9.190 -4.224 1.00 42.13 620 SER B CA 1
ATOM 991 C C . SER B 1 1 ? -44.288 7.736 -3.863 1.00 45.49 620 SER B C 1
ATOM 992 O O . SER B 1 1 ? -44.382 7.411 -2.667 1.00 45.88 620 SER B O 1
ATOM 995 N N . ASP B 1 2 ? -44.352 6.878 -4.894 1.00 45.75 621 ASP B N 1
ATOM 996 C CA . ASP B 1 2 ? -44.560 5.428 -4.753 1.00 43.54 621 ASP B CA 1
ATOM 997 C C . ASP B 1 2 ? -43.586 4.692 -3.813 1.00 48.42 621 ASP B C 1
ATOM 998 O O . ASP B 1 2 ? -42.369 4.734 -4.003 1.00 46.50 621 ASP B O 1
ATOM 1003 N N . GLU B 1 3 ? -44.164 4.015 -2.818 1.00 45.32 622 GLU B N 1
ATOM 1004 C CA . GLU B 1 3 ? -43.518 3.043 -1.928 1.00 45.18 622 GLU B CA 1
ATOM 1005 C C . GLU B 1 3 ? -42.595 2.052 -2.667 1.00 50.59 622 GLU B C 1
ATOM 1006 O O . GLU B 1 3 ? -41.567 1.594 -2.141 1.00 52.59 622 GLU B O 1
ATOM 1012 N N . ARG B 1 4 ? -42.919 1.782 -3.900 1.00 49.57 623 ARG B N 1
ATOM 1013 C CA . ARG B 1 4 ? -42.090 0.956 -4.697 1.00 48.92 623 ARG B CA 1
ATOM 1014 C C . ARG B 1 4 ? -41.469 1.934 -5.626 1.00 51.20 623 ARG B C 1
ATOM 1015 O O . ARG B 1 4 ? -42.110 2.847 -6.009 1.00 54.89 623 ARG B O 1
ATOM 1023 N N . HIS B 1 5 ? -40.211 1.751 -5.959 1.00 52.57 624 HIS B N 1
ATOM 1024 C CA . HIS B 1 5 ? -39.362 2.767 -6.550 1.00 55.29 624 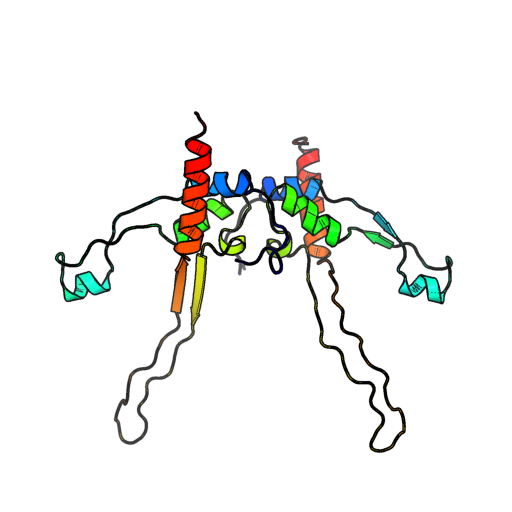HIS B CA 1
ATOM 1025 C C . HIS B 1 5 ? -38.625 3.618 -5.522 1.00 51.45 624 HIS B C 1
ATOM 1026 O O . HIS B 1 5 ? -38.003 4.552 -5.853 1.00 53.14 624 HIS B O 1
ATOM 1033 N N . LYS B 1 6 ? -38.714 3.300 -4.267 1.00 47.22 625 LYS B N 1
ATOM 1034 C CA . LYS B 1 6 ? -37.970 4.049 -3.315 1.00 44.90 625 LYS B CA 1
ATOM 1035 C C . LYS B 1 6 ? -37.251 3.000 -2.573 1.00 44.38 625 LYS B C 1
ATOM 1036 O O . LYS B 1 6 ? -37.756 1.959 -2.471 1.00 50.72 625 LYS B O 1
ATOM 1042 N N . THR B 1 7 ? -36.038 3.229 -2.109 1.00 46.10 626 THR B N 1
ATOM 1043 C CA . THR B 1 7 ? -35.375 2.246 -1.256 1.00 44.74 626 THR B CA 1
ATOM 1044 C C . THR B 1 7 ? -34.492 2.910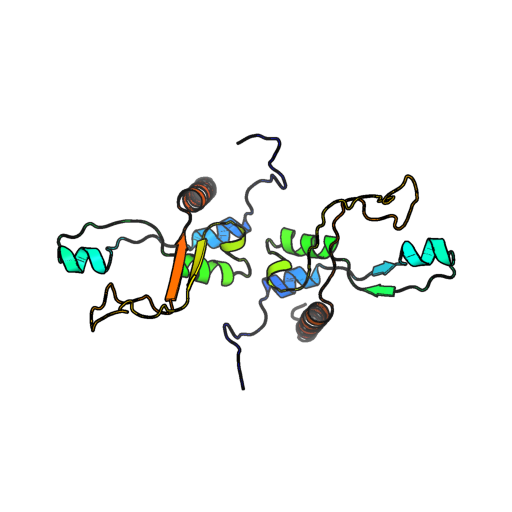 -0.221 1.00 44.18 626 THR B C 1
ATOM 1045 O O . THR B 1 7 ? -34.440 4.138 -0.126 1.00 44.12 626 THR B O 1
ATOM 1049 N N . ASP B 1 8 ? -33.800 2.094 0.562 1.00 44.67 627 ASP B N 1
ATOM 1050 C CA . ASP B 1 8 ? -33.025 2.625 1.664 1.00 45.70 627 ASP B CA 1
ATOM 1051 C C . ASP B 1 8 ? -33.984 3.424 2.518 1.00 43.99 627 ASP B C 1
ATOM 1052 O O . ASP B 1 8 ? -33.555 4.214 3.352 1.00 43.66 627 ASP B O 1
ATOM 1057 N N . ILE B 1 9 ? -35.286 3.237 2.302 1.00 42.95 628 ILE B N 1
ATOM 1058 C CA . ILE B 1 9 ? -36.245 4.004 3.078 1.00 41.36 628 ILE B CA 1
ATOM 1059 C C . ILE B 1 9 ? -36.084 3.695 4.551 1.00 39.54 628 ILE B C 1
ATOM 1060 O O . ILE B 1 9 ? -36.188 2.558 4.996 1.00 40.65 628 ILE B O 1
ATOM 1065 N N . ALA B 1 10 ? -35.797 4.750 5.293 1.00 41.47 629 ALA B N 1
ATOM 1066 C CA . ALA B 1 10 ? -35.490 4.661 6.700 1.00 41.85 629 ALA B CA 1
ATOM 1067 C C . ALA B 1 10 ? -35.965 5.959 7.324 1.00 45.51 629 ALA B C 1
ATOM 1068 O O . ALA B 1 10 ? -36.348 6.889 6.608 1.00 44.25 629 ALA B O 1
ATOM 1070 N N . PRO B 1 11 ? -35.944 6.042 8.661 1.00 45.42 630 PRO B N 1
ATOM 1071 C CA . PRO B 1 11 ? -36.199 7.362 9.231 1.00 42.26 630 PRO B CA 1
ATOM 1072 C C . PRO B 1 11 ? -34.991 8.220 8.925 1.00 42.07 630 PRO B C 1
ATOM 1073 O O . PRO B 1 11 ? -33.946 7.714 8.520 1.00 43.33 630 PRO B O 1
ATOM 1077 N N . ILE B 1 12 ? -35.136 9.512 9.063 1.00 42.68 631 ILE B N 1
ATOM 1078 C CA . ILE B 1 12 ? -34.097 10.422 8.724 1.00 41.44 631 ILE B CA 1
ATOM 1079 C C . ILE B 1 12 ? -32.995 10.417 9.761 1.00 41.96 631 ILE B C 1
ATOM 1080 O O . ILE B 1 12 ? -33.234 10.564 10.913 1.00 42.78 631 ILE B O 1
ATOM 1085 N N . SER B 1 13 ? -31.771 10.351 9.286 1.00 46.02 632 SER B N 1
ATOM 1086 C CA . SER B 1 13 ? -30.604 10.189 10.095 1.00 39.58 632 SER B CA 1
ATOM 1087 C C . SER B 1 13 ? -30.535 11.335 11.040 1.00 42.03 632 SER B C 1
ATOM 1088 O O . SER B 1 13 ? -30.651 12.443 10.665 1.00 43.06 632 SER B O 1
ATOM 1091 N N . ASP B 1 14 ? -30.306 11.018 12.288 1.00 43.83 633 ASP B N 1
ATOM 1092 C CA . ASP B 1 14 ? -30.141 11.979 13.355 1.00 46.10 633 ASP B CA 1
ATOM 1093 C C . ASP B 1 14 ? -28.899 12.792 13.113 1.00 43.34 633 ASP B C 1
ATOM 1094 O O . ASP B 1 14 ? -28.762 13.852 13.610 1.00 42.85 633 ASP B O 1
ATOM 1099 N N . LYS B 1 15 ? -27.952 12.181 12.450 1.00 45.61 634 LYS B N 1
ATOM 1100 C CA . LYS B 1 15 ? -26.820 12.881 11.947 1.00 45.50 634 LYS B CA 1
ATOM 1101 C C . LYS B 1 15 ? -27.093 13.930 10.870 1.00 47.08 634 LYS B C 1
ATOM 1102 O O . LYS B 1 15 ? -26.608 15.008 11.007 1.00 48.83 634 LYS B O 1
ATOM 1108 N N . VAL B 1 16 ? -27.892 13.642 9.845 1.00 44.90 635 VAL B N 1
ATOM 1109 C CA . VAL B 1 16 ? -28.106 14.600 8.758 1.00 41.27 635 VAL B CA 1
ATOM 1110 C C . VAL B 1 16 ? -28.813 15.832 9.269 1.00 40.66 635 VAL B C 1
ATOM 1111 O O . VAL B 1 16 ? -28.652 16.923 8.723 1.00 40.73 635 VAL B O 1
ATOM 1115 N N . LEU B 1 17 ? -29.603 15.637 10.319 1.00 42.00 636 LEU B N 1
ATOM 1116 C CA . LEU B 1 17 ? -30.361 16.706 10.940 1.00 37.67 636 LEU B CA 1
ATOM 1117 C C . LEU B 1 17 ? -29.485 17.489 11.892 1.00 42.45 636 LEU B C 1
ATOM 1118 O O . LEU B 1 17 ? -29.783 18.637 12.206 1.00 43.52 636 LEU B O 1
ATOM 1123 N N . ASP B 1 18 ? -28.420 16.852 12.377 1.00 43.90 637 ASP B N 1
ATOM 1124 C CA . ASP B 1 18 ? -27.423 17.530 13.196 1.00 42.63 637 ASP B CA 1
ATOM 1125 C C . ASP B 1 18 ? -26.870 18.657 12.350 1.00 42.13 637 ASP B C 1
ATOM 1126 O O . ASP B 1 18 ? -26.943 19.838 12.706 1.00 44.42 637 ASP B O 1
ATOM 1131 N N . ALA B 1 19 ? -26.306 18.261 11.218 1.00 41.98 638 ALA B N 1
ATOM 1132 C CA . ALA B 1 19 ? -25.776 19.190 10.239 1.00 39.94 638 ALA B CA 1
ATOM 1133 C C . ALA B 1 19 ? -26.771 20.301 9.906 1.00 40.29 638 ALA B C 1
ATOM 1134 O O . ALA B 1 19 ? -26.417 21.475 9.928 1.00 43.36 638 ALA B O 1
ATOM 1136 N N . TRP B 1 20 ? -28.018 19.940 9.612 1.00 40.48 639 TRP B N 1
ATOM 1137 C CA . TRP B 1 20 ? -29.007 20.946 9.217 1.00 38.83 639 TRP B CA 1
ATOM 1138 C C . TRP B 1 20 ? -29.360 21.902 10.341 1.00 39.18 639 TRP B C 1
ATOM 1139 O O . TRP B 1 20 ? -29.881 22.979 10.092 1.00 39.55 639 TRP B O 1
ATOM 1150 N N . GLU B 1 21 ? -29.078 21.517 11.578 1.00 42.27 640 GLU B N 1
ATOM 1151 C CA . GLU B 1 21 ? -29.425 22.366 12.712 1.00 43.58 640 GLU B CA 1
ATOM 1152 C C . GLU B 1 21 ? -28.700 23.704 12.643 1.00 44.26 640 GLU B C 1
ATOM 1153 O O . GLU B 1 21 ? -29.169 24.712 13.186 1.00 44.72 640 GLU B O 1
ATOM 1159 N N . LYS B 1 22 ? -27.554 23.697 11.965 1.00 43.39 641 LYS B N 1
ATOM 1160 C CA . LYS B 1 22 ? -26.657 24.854 11.913 1.00 44.20 641 LYS B CA 1
ATOM 1161 C C . LYS B 1 22 ? -26.614 25.557 10.536 1.00 45.20 641 LYS B C 1
ATOM 1162 O O . LYS B 1 22 ? -25.779 26.448 10.308 1.00 43.43 641 LYS B O 1
ATOM 1168 N N . VAL B 1 23 ? -27.494 25.133 9.622 1.00 43.42 642 VAL B N 1
ATOM 1169 C CA . VAL B 1 23 ? -27.687 25.826 8.353 1.00 40.00 642 VAL B CA 1
ATOM 1170 C C . VAL B 1 23 ? -28.485 27.080 8.679 1.00 37.65 642 VAL B C 1
ATOM 1171 O O . VAL B 1 23 ? -29.395 27.035 9.502 1.00 39.18 642 VAL B O 1
ATOM 1175 N N . LYS B 1 24 ? -28.130 28.200 8.055 1.00 39.13 643 LYS B N 1
ATOM 1176 C CA . LYS B 1 24 ? -28.646 29.510 8.463 1.00 39.41 643 LYS B CA 1
ATOM 1177 C C . LYS B 1 24 ? -29.607 30.135 7.452 1.00 41.58 643 LYS B C 1
ATOM 1178 O O . LYS B 1 24 ? -29.493 29.903 6.248 1.00 42.46 643 LYS B O 1
ATOM 1184 N N . PHE B 1 25 ? -30.544 30.934 7.954 1.00 41.22 644 PHE B N 1
ATOM 1185 C CA . PHE B 1 25 ? -31.448 31.703 7.107 1.00 43.25 644 PHE B CA 1
ATOM 1186 C C . PHE B 1 25 ? -30.967 33.150 7.006 1.00 45.09 644 PHE B C 1
ATOM 1187 O O . PHE B 1 25 ? -30.368 33.686 7.943 1.00 45.81 644 PHE B O 1
ATOM 1195 N N . TYR B 1 26 ? -31.245 33.789 5.877 1.00 44.45 645 TYR B N 1
ATOM 1196 C CA . TYR B 1 26 ? -30.963 35.209 5.736 1.00 43.53 645 TYR B CA 1
ATOM 1197 C C . TYR B 1 26 ? -32.088 35.919 4.989 1.00 45.63 645 TYR B C 1
ATOM 1198 O O . TYR B 1 26 ? -33.050 35.294 4.513 1.00 43.96 645 TYR B O 1
ATOM 1207 N N . GLN B 1 27 ? -31.961 37.239 4.914 1.00 44.01 646 GLN B N 1
ATOM 1208 C CA . GLN B 1 27 ? -32.645 38.017 3.902 1.00 41.00 646 GLN B CA 1
ATOM 1209 C C . GLN B 1 27 ? -31.560 38.507 2.954 1.00 43.01 646 GLN B C 1
ATOM 1210 O O . GLN B 1 27 ? -30.366 38.514 3.299 1.00 42.51 646 GLN B O 1
ATOM 1216 N N . TYR B 1 28 ? -31.959 38.884 1.747 1.00 43.15 647 TYR B N 1
ATOM 1217 C CA . TYR B 1 28 ? -30.981 39.231 0.723 1.00 43.16 647 TYR B CA 1
ATOM 1218 C C . TYR B 1 28 ? -31.593 39.706 -0.595 1.00 42.86 647 TYR B C 1
ATOM 1219 O O . TYR B 1 28 ? -32.798 39.577 -0.848 1.00 40.49 647 TYR B O 1
ATOM 1228 N N . LYS B 1 29 ? -30.735 40.257 -1.439 1.00 44.31 648 LYS B N 1
ATOM 1229 C CA . LYS B 1 29 ? -31.163 40.731 -2.734 1.00 43.59 648 LYS B CA 1
ATOM 1230 C C . LYS B 1 29 ? -30.146 40.244 -3.750 1.00 42.41 648 LYS B C 1
ATOM 1231 O O . LYS B 1 29 ? -29.056 39.826 -3.375 1.00 41.07 648 LYS B O 1
ATOM 1237 N N . PHE B 1 30 ? -30.505 40.286 -5.028 1.00 41.03 649 PHE B N 1
ATOM 1238 C CA . PHE B 1 30 ? -29.576 39.899 -6.077 1.00 43.34 649 PHE B CA 1
ATOM 1239 C C . PHE B 1 30 ? -28.778 41.102 -6.540 1.00 46.58 649 PHE B C 1
ATOM 1240 O O . PHE B 1 30 ? -29.332 42.188 -6.708 1.00 49.04 649 PHE B O 1
ATOM 1248 N N . LYS B 1 31 ? -27.479 40.917 -6.745 1.00 47.92 650 LYS B N 1
ATOM 1249 C CA . LYS B 1 31 ? -26.621 42.012 -7.194 1.00 49.91 650 LYS B CA 1
ATOM 1250 C C . LYS B 1 31 ? -27.097 42.706 -8.490 1.00 48.76 650 LYS B C 1
ATOM 1251 O O . LYS B 1 31 ? -26.825 43.886 -8.697 1.00 49.74 650 LYS B O 1
ATOM 1257 N N . ASP B 1 32 ? -27.812 41.981 -9.346 1.00 46.72 651 ASP B N 1
ATOM 1258 C CA . ASP B 1 32 ? -28.240 42.509 -10.643 1.00 48.00 651 ASP B CA 1
ATOM 1259 C C . ASP B 1 32 ? -29.540 43.311 -10.541 1.00 49.40 651 ASP B C 1
ATOM 1260 O O . ASP B 1 32 ? -29.712 44.345 -11.204 1.00 46.91 651 ASP B O 1
ATOM 1265 N N . ALA B 1 33 ? -30.448 42.808 -9.706 1.00 49.11 652 ALA B N 1
ATOM 1266 C CA . ALA B 1 33 ? -31.721 43.452 -9.407 1.00 45.80 652 ALA B CA 1
ATOM 1267 C C . ALA B 1 33 ? -31.499 44.846 -8.814 1.00 45.67 652 ALA B C 1
ATOM 1268 O O . ALA B 1 33 ? -32.192 45.805 -9.166 1.00 43.23 652 ALA B O 1
ATOM 1270 N N . VAL B 1 34 ? -30.522 44.939 -7.914 1.00 45.52 653 VAL B N 1
ATOM 1271 C CA . VAL B 1 34 ? -30.150 46.203 -7.283 1.00 43.23 653 VAL B CA 1
ATOM 1272 C C . VAL B 1 34 ? -29.393 47.098 -8.264 1.00 45.40 653 VAL B C 1
ATOM 1273 O O . VAL B 1 34 ? -29.296 48.316 -8.087 1.00 45.82 653 VAL B O 1
ATOM 1277 N N . ASP B 1 35 ? -28.863 46.479 -9.309 1.00 46.55 654 ASP B N 1
ATOM 1278 C CA . ASP B 1 35 ? -28.219 47.206 -10.383 1.00 43.74 654 ASP B CA 1
ATOM 1279 C C . ASP B 1 35 ? -29.301 47.988 -11.092 1.00 44.35 654 ASP B C 1
ATOM 1280 O O . ASP B 1 35 ? -29.210 49.207 -11.272 1.00 45.26 654 ASP B O 1
ATOM 1285 N N . GLU B 1 36 ? -30.336 47.250 -11.477 1.00 44.96 655 GLU B N 1
ATOM 1286 C CA . GLU B 1 36 ? -31.468 47.766 -12.230 1.00 45.72 655 GLU B CA 1
ATOM 1287 C C . GLU B 1 36 ? -32.406 48.660 -11.408 1.00 42.98 655 GLU B C 1
ATOM 1288 O O . GLU B 1 36 ? -32.870 49.697 -11.883 1.00 44.19 655 GLU B O 1
ATOM 1294 N N . LYS B 1 37 ? -32.698 48.258 -10.181 1.00 41.57 656 LYS B N 1
ATOM 1295 C CA . LYS B 1 37 ? -33.703 48.960 -9.407 1.00 40.00 656 LYS B CA 1
ATOM 1296 C C . LYS B 1 37 ? -33.078 49.820 -8.319 1.00 41.04 656 LYS B C 1
ATOM 1297 O O . LYS B 1 37 ? -33.715 50.736 -7.797 1.00 40.83 656 LYS B O 1
ATOM 1303 N N . GLY B 1 38 ? -31.822 49.541 -7.993 1.00 37.59 657 GLY B N 1
ATOM 1304 C CA . GLY B 1 38 ? -31.198 50.179 -6.853 1.00 37.88 657 GLY B CA 1
ATOM 1305 C C . GLY B 1 38 ? -31.716 49.522 -5.591 1.00 40.26 657 GLY B C 1
ATOM 1306 O O . GLY B 1 38 ? -32.060 48.339 -5.601 1.00 44.27 657 GLY B O 1
ATOM 1307 N N . GLU B 1 39 ? -31.916 50.255 -4.535 1.00 38.37 658 GLU B N 1
ATOM 1308 C CA . GLU B 1 39 ? -32.341 49.642 -3.334 1.00 39.44 658 GLU B CA 1
ATOM 1309 C C . GLU B 1 39 ? -33.851 49.348 -3.281 1.00 43.49 658 GLU B C 1
ATOM 1310 O O . GLU B 1 39 ? -34.371 49.052 -2.259 1.00 42.35 658 GLU B O 1
ATOM 1316 N N . GLU B 1 40 ? -34.527 49.509 -4.399 1.00 37.55 659 GLU B N 1
ATOM 1317 C CA . GLU B 1 40 ? -35.912 49.175 -4.508 1.00 37.34 659 GLU B CA 1
ATOM 1318 C C . GLU B 1 40 ? -36.116 47.701 -4.894 1.00 41.26 659 GLU B C 1
ATOM 1319 O O . GLU B 1 40 ? -37.202 47.241 -4.977 1.00 41.57 659 GLU B O 1
ATOM 1325 N N . ALA B 1 41 ? -35.037 46.985 -5.100 1.00 40.10 660 ALA B N 1
ATOM 1326 C CA . ALA B 1 41 ? -35.073 45.610 -5.511 1.00 40.53 660 ALA B CA 1
ATOM 1327 C C . ALA B 1 41 ? -35.701 44.844 -4.397 1.00 41.08 660 ALA B C 1
ATOM 1328 O O . ALA B 1 41 ? -35.777 45.323 -3.322 1.00 43.24 660 ALA B O 1
ATOM 1330 N N . ARG B 1 42 ? -36.321 43.733 -4.703 1.00 40.71 661 ARG B N 1
ATOM 1331 C CA . ARG B 1 42 ? -36.948 42.954 -3.669 1.00 40.67 661 ARG B CA 1
ATOM 1332 C C . ARG B 1 42 ? -36.040 42.168 -2.780 1.00 40.49 661 ARG B C 1
ATOM 1333 O O . ARG B 1 42 ? -35.031 41.756 -3.199 1.00 41.29 661 ARG B O 1
ATOM 1341 N N . TYR B 1 43 ? -36.429 41.997 -1.532 1.00 40.23 662 TYR B N 1
ATOM 1342 C CA . TYR B 1 43 ? -35.795 41.058 -0.613 1.00 39.79 662 TYR B CA 1
ATOM 1343 C C . TYR B 1 43 ? -36.292 39.656 -0.914 1.00 40.82 662 TYR B C 1
ATOM 1344 O O . TYR B 1 43 ? -37.496 39.452 -1.107 1.00 40.89 662 TYR B O 1
ATOM 1353 N N . HIS B 1 44 ? -35.366 38.700 -0.970 1.00 41.68 663 HIS B N 1
ATOM 1354 C CA . HIS B 1 44 ? -35.716 37.288 -1.038 1.00 37.71 663 HIS B CA 1
ATOM 1355 C C . HIS B 1 44 ? -35.251 36.633 0.240 1.00 40.15 663 HIS B C 1
ATOM 1356 O O . HIS B 1 44 ? -34.575 37.250 1.070 1.00 39.01 663 HIS B O 1
ATOM 1363 N N . PHE B 1 45 ? -35.606 35.371 0.397 1.00 38.19 664 PHE B N 1
ATOM 1364 C CA . PHE B 1 45 ? -35.352 34.700 1.655 1.00 40.57 664 PHE B CA 1
ATOM 1365 C C . PHE B 1 45 ? -34.769 33.326 1.399 1.00 41.86 664 PHE B C 1
ATOM 1366 O O . PHE B 1 45 ? -34.826 32.819 0.278 1.00 43.01 664 PHE B O 1
ATOM 1374 N N . GLY B 1 46 ? -34.176 32.741 2.431 1.00 41.49 665 GLY B N 1
ATOM 1375 C CA . GLY B 1 46 ? -33.702 31.378 2.345 1.00 38.95 665 GLY B CA 1
ATOM 1376 C C . GLY B 1 46 ? -32.271 31.209 2.788 1.00 38.33 665 GLY B C 1
ATOM 1377 O O . GLY B 1 46 ? -31.758 31.975 3.590 1.00 37.19 665 GLY B O 1
ATOM 1378 N N . VAL B 1 47 ? -31.631 30.186 2.238 1.00 40.70 666 VAL B N 1
ATOM 1379 C CA . VAL B 1 47 ? -30.284 29.802 2.623 1.00 40.26 666 VAL B CA 1
ATOM 1380 C C . VAL B 1 47 ? -29.283 30.201 1.543 1.00 41.65 666 VAL B C 1
ATOM 1381 O O . VAL B 1 47 ? -29.655 30.754 0.499 1.00 40.66 666 VAL B O 1
ATOM 1385 N N . ILE B 1 48 ? -28.010 29.921 1.814 1.00 40.64 667 ILE B N 1
ATOM 1386 C CA . ILE B 1 48 ? -26.931 30.152 0.857 1.00 40.91 667 ILE B CA 1
ATOM 1387 C C . ILE B 1 48 ? -26.193 28.830 0.604 1.00 38.96 667 ILE B C 1
ATOM 1388 O O . ILE B 1 48 ? -25.918 28.087 1.543 1.00 38.33 667 ILE B O 1
ATOM 1393 N N . ALA B 1 49 ? -25.888 28.538 -0.661 1.00 42.49 668 ALA B N 1
ATOM 1394 C CA . ALA B 1 49 ? -25.321 27.239 -1.064 1.00 42.76 668 ALA B CA 1
ATOM 1395 C C . ALA B 1 49 ? -24.013 26.859 -0.363 1.00 41.69 668 ALA B C 1
ATOM 1396 O O . ALA B 1 49 ? -23.858 25.727 0.089 1.00 40.61 668 ALA B O 1
ATOM 1398 N N . GLN B 1 50 ? -23.075 27.802 -0.301 1.00 39.89 669 GLN B N 1
ATOM 1399 C CA . GLN B 1 50 ? -21.770 27.579 0.316 1.00 39.65 669 GLN B CA 1
ATOM 1400 C C . GLN B 1 50 ? -21.859 27.355 1.811 1.00 42.55 669 GLN B C 1
ATOM 1401 O O . GLN B 1 50 ? -21.085 26.582 2.377 1.00 44.28 669 GLN B O 1
ATOM 1407 N N . GLN B 1 51 ? -22.771 28.065 2.460 1.00 39.04 670 GLN B N 1
ATOM 1408 C CA . GLN B 1 51 ? -22.977 27.884 3.884 1.00 38.57 670 GLN B CA 1
ATOM 1409 C C . GLN B 1 51 ? -23.430 26.482 4.229 1.00 39.51 670 GLN B C 1
ATOM 1410 O O . GLN B 1 51 ? -23.000 25.926 5.231 1.00 42.24 670 GLN B O 1
ATOM 1416 N N . ILE B 1 52 ? -24.350 25.930 3.445 1.00 41.27 671 ILE B N 1
ATOM 1417 C CA . ILE B 1 52 ? -24.789 24.565 3.686 1.00 40.00 671 ILE B CA 1
ATOM 1418 C C . ILE B 1 52 ? -23.642 23.626 3.347 1.00 39.68 671 ILE B C 1
ATOM 1419 O O . ILE B 1 52 ? -23.390 22.660 4.054 1.00 40.68 671 ILE B O 1
ATOM 1424 N N . VAL B 1 53 ? -22.936 23.924 2.268 1.00 38.62 672 VAL B N 1
ATOM 1425 C CA . VAL B 1 53 ? -21.811 23.102 1.884 1.00 38.95 672 VAL B CA 1
ATOM 1426 C C . VAL B 1 53 ? -20.871 23.122 3.067 1.00 44.75 672 VAL B C 1
ATOM 1427 O O . VAL B 1 53 ? -20.686 22.120 3.752 1.00 47.38 672 VAL B O 1
ATOM 1431 N N . LYS B 1 54 ? -20.318 24.295 3.333 1.00 43.20 673 LYS B N 1
ATOM 1432 C CA . LYS B 1 54 ? -19.300 24.458 4.358 1.00 41.46 673 LYS B CA 1
ATOM 1433 C C . LYS B 1 54 ? -19.579 23.769 5.711 1.00 44.31 673 LYS B C 1
ATOM 1434 O O . LYS B 1 54 ? -18.658 23.220 6.304 1.00 47.00 673 LYS B O 1
ATOM 1440 N N . VAL B 1 55 ? -20.826 23.763 6.191 1.00 45.63 674 VAL B N 1
ATOM 1441 C CA . VAL B 1 55 ? -21.132 23.147 7.502 1.00 44.26 674 VAL B CA 1
ATOM 1442 C C . VAL B 1 55 ? -21.334 21.621 7.454 1.00 44.88 674 VAL B C 1
ATOM 1443 O O . VAL B 1 55 ? -21.037 20.911 8.415 1.00 48.97 674 VAL B O 1
ATOM 1447 N N . PHE B 1 56 ? -21.835 21.109 6.341 1.00 45.87 675 PHE B N 1
ATOM 1448 C CA . PHE B 1 56 ? -22.020 19.669 6.222 1.00 44.78 675 PHE B CA 1
ATOM 1449 C C . PHE B 1 56 ? -20.669 18.956 6.153 1.00 44.50 675 PHE B C 1
ATOM 1450 O O . PHE B 1 56 ? -20.504 17.881 6.725 1.00 45.22 675 PHE B O 1
ATOM 1458 N N . GLU B 1 57 ? -19.708 19.570 5.462 1.00 43.62 676 GLU B N 1
ATOM 1459 C CA . GLU B 1 57 ? -18.344 19.035 5.355 1.00 47.70 676 GLU B CA 1
ATOM 1460 C C . GLU B 1 57 ? -17.552 19.255 6.636 1.00 48.00 676 GLU B C 1
ATOM 1461 O O . GLU B 1 57 ? -16.508 18.625 6.851 1.00 46.09 676 GLU B O 1
ATOM 1467 N N . ASP B 1 58 ? -18.055 20.174 7.458 1.00 47.88 677 ASP B N 1
ATOM 1468 C CA . ASP B 1 58 ? -17.558 20.407 8.809 1.00 47.50 677 ASP B CA 1
ATOM 1469 C C . ASP B 1 58 ? -18.037 19.331 9.795 1.00 54.87 677 ASP B C 1
ATOM 1470 O O . ASP B 1 58 ? -17.874 19.478 11.015 1.00 58.62 677 ASP B O 1
ATOM 1475 N N . GLU B 1 59 ? -18.642 18.267 9.263 1.00 51.51 678 GLU B N 1
ATOM 1476 C CA . GLU B 1 59 ? -19.036 17.112 10.059 1.00 45.87 678 GLU B CA 1
ATOM 1477 C C . GLU B 1 59 ? -18.909 15.825 9.246 1.00 46.72 678 GLU B C 1
ATOM 1478 O O . GLU B 1 59 ? -19.520 14.799 9.552 1.00 45.75 678 GLU B O 1
ATOM 1484 N N . GLY B 1 60 ? -18.094 15.892 8.201 1.00 45.68 679 GLY B N 1
ATOM 1485 C CA . GLY B 1 60 ? -17.646 14.694 7.512 1.00 47.60 679 GLY B CA 1
ATOM 1486 C C . GLY B 1 60 ? -18.612 14.167 6.485 1.00 44.74 679 GLY B C 1
ATOM 1487 O O . GLY B 1 60 ? -18.292 13.247 5.726 1.00 42.69 679 GLY B O 1
ATOM 1488 N N . LEU B 1 61 ? -19.802 14.761 6.471 1.00 49.02 680 LEU B N 1
ATOM 1489 C CA . LEU B 1 61 ? -20.840 14.406 5.513 1.00 46.30 680 LEU B CA 1
ATOM 1490 C C . LEU B 1 61 ? -20.973 15.487 4.445 1.00 43.06 680 LEU B C 1
ATOM 1491 O O . LEU B 1 61 ? -20.511 16.605 4.622 1.00 43.88 680 LEU B O 1
ATOM 1496 N N . SER B 1 62 ? -21.587 15.133 3.328 1.00 43.42 681 SER B N 1
ATOM 1497 C CA . SER B 1 62 ? -21.680 16.017 2.183 1.00 36.95 681 SER B CA 1
ATOM 1498 C C . SER B 1 62 ? -23.136 16.395 1.951 1.00 40.86 681 SER B C 1
ATOM 1499 O O . SER B 1 62 ? -24.015 15.518 1.889 1.00 40.07 681 SER B O 1
ATOM 1502 N N . ALA B 1 63 ? -23.385 17.702 1.842 1.00 38.84 682 ALA B N 1
ATOM 1503 C CA . ALA B 1 63 ? -24.715 18.238 1.547 1.00 37.60 682 ALA B CA 1
ATOM 1504 C C . ALA B 1 63 ? -25.213 17.796 0.172 1.00 37.82 682 ALA B C 1
ATOM 1505 O O . ALA B 1 63 ? -26.415 17.786 -0.082 1.00 39.05 682 ALA B O 1
ATOM 1507 N N . PHE B 1 64 ? -24.270 17.443 -0.704 1.00 41.72 683 PHE B N 1
ATOM 1508 C CA . PHE B 1 64 ? -24.546 16.916 -2.048 1.00 38.78 683 PHE B CA 1
ATOM 1509 C C . PHE B 1 64 ? -25.107 15.488 -1.992 1.00 40.49 683 PHE B C 1
ATOM 1510 O O . PHE B 1 64 ? -25.842 15.075 -2.891 1.00 42.21 683 PHE B O 1
ATOM 1518 N N . ASP B 1 65 ? -24.741 14.735 -0.950 1.00 40.64 684 ASP B N 1
ATOM 1519 C CA . ASP B 1 65 ? -25.194 13.345 -0.781 1.00 38.65 684 ASP B CA 1
ATOM 1520 C C . ASP B 1 65 ? -26.693 13.236 -0.521 1.00 38.72 684 ASP B C 1
ATOM 1521 O O . ASP B 1 65 ? -27.254 12.139 -0.524 1.00 39.26 684 ASP B O 1
ATOM 1526 N N . TYR B 1 66 ? -27.324 14.386 -0.297 1.00 39.36 685 TYR B N 1
ATOM 1527 C CA . TYR B 1 66 ? -28.736 14.469 0.057 1.00 39.91 685 TYR B CA 1
ATOM 1528 C C . TYR B 1 66 ? -29.474 15.373 -0.914 1.00 38.83 685 TYR B C 1
ATOM 1529 O O . TYR B 1 66 ? -30.648 15.667 -0.731 1.00 42.46 685 TYR B O 1
ATOM 1538 N N . GLY B 1 67 ? -28.772 15.802 -1.953 1.00 37.39 686 GLY B N 1
ATOM 1539 C CA . GLY B 1 67 ? -29.380 16.539 -3.036 1.00 36.72 686 GLY B CA 1
ATOM 1540 C C . GLY B 1 67 ? -29.688 17.955 -2.613 1.00 39.45 686 GLY B C 1
ATOM 1541 O O . GLY B 1 67 ? -30.409 18.672 -3.295 1.00 41.11 686 GLY B O 1
ATOM 1542 N N . LEU B 1 68 ? -29.133 18.366 -1.483 1.00 39.00 687 LEU B N 1
ATOM 1543 C CA . LEU B 1 68 ? -29.445 19.677 -0.940 1.00 36.55 687 LEU B CA 1
ATOM 1544 C C . LEU B 1 68 ? -28.900 20.822 -1.805 1.00 40.25 687 LEU B C 1
ATOM 1545 O O . LEU B 1 68 ? -29.452 21.930 -1.784 1.00 39.67 687 LEU B O 1
ATOM 1550 N N . VAL B 1 69 ? -27.839 20.560 -2.572 1.00 36.31 688 VAL B N 1
ATOM 1551 C CA . VAL B 1 69 ? -27.155 21.625 -3.315 1.00 36.61 688 VAL B CA 1
ATOM 1552 C C . VAL B 1 69 ? -26.695 21.197 -4.715 1.00 38.58 688 VAL B C 1
ATOM 1553 O O . VAL B 1 69 ? -26.757 20.019 -5.070 1.00 41.74 688 VAL B O 1
ATOM 1557 N N . GLY B 1 70 ? -26.250 22.166 -5.508 1.00 38.85 689 GLY B N 1
ATOM 1558 C CA . GLY B 1 70 ? -25.745 21.908 -6.846 1.00 41.03 689 GLY B CA 1
ATOM 1559 C C . GLY B 1 70 ? -24.596 22.831 -7.214 1.00 40.24 689 GLY B C 1
ATOM 1560 O O . GLY B 1 70 ? -24.433 23.909 -6.629 1.00 40.25 689 GLY B O 1
ATOM 1561 N N . TYR B 1 71 ? -23.788 22.400 -8.179 1.00 40.21 690 TYR B N 1
ATOM 1562 C CA . TYR B 1 71 ? -22.679 23.207 -8.672 1.00 41.54 690 TYR B CA 1
ATOM 1563 C C . TYR B 1 71 ? -22.563 23.018 -10.174 1.00 45.86 690 TYR B C 1
ATOM 1564 O O . TYR B 1 71 ? -22.595 21.887 -10.672 1.00 47.62 690 TYR B O 1
ATOM 1573 N N . ASP B 1 72 ? -22.460 24.130 -10.893 1.00 45.88 691 ASP B N 1
ATOM 1574 C CA . ASP B 1 72 ? -22.110 24.094 -12.309 1.00 49.82 691 ASP B CA 1
ATOM 1575 C C . ASP B 1 72 ? -20.999 25.089 -12.601 1.00 49.27 691 ASP B C 1
ATOM 1576 O O . ASP B 1 72 ? -20.958 26.188 -12.048 1.00 48.10 691 ASP B O 1
ATOM 1581 N N . GLU B 1 73 ? -20.094 24.681 -13.477 1.00 52.16 692 GLU B N 1
ATOM 1582 C CA . GLU B 1 73 ? -19.033 25.552 -13.942 1.00 54.31 692 GLU B CA 1
ATOM 1583 C C . GLU B 1 73 ? -18.924 25.390 -15.449 1.00 55.68 692 GLU B C 1
ATOM 1584 O O . GLU B 1 73 ? -19.304 24.351 -15.996 1.00 57.95 692 GLU B O 1
ATOM 1590 N N . TRP B 1 74 ? -18.427 26.421 -16.123 1.00 56.46 693 TRP B N 1
ATOM 1591 C CA . TRP B 1 74 ? -18.321 26.388 -17.576 1.00 57.99 693 TRP B CA 1
ATOM 1592 C C . TRP B 1 74 ? -17.017 27.002 -18.059 1.00 60.22 693 TRP B C 1
ATOM 1593 O O . TRP B 1 74 ? -16.196 27.461 -17.262 1.00 61.88 693 TRP B O 1
ATOM 1604 N N . GLU B 1 75 ? -16.833 26.994 -19.374 1.00 61.42 694 GLU B N 1
ATOM 1605 C CA . GLU B 1 75 ? -15.648 27.555 -19.996 1.00 61.08 694 GLU B CA 1
ATOM 1606 C C . GLU B 1 75 ? -16.087 28.686 -20.921 1.00 62.39 694 GLU B C 1
ATOM 1607 O O . GLU B 1 75 ? -17.271 28.814 -21.237 1.00 63.89 694 GLU B O 1
ATOM 1613 N N . ALA B 1 76 ? -15.140 29.504 -21.364 1.00 63.24 695 ALA B N 1
ATOM 1614 C CA . ALA B 1 76 ? -15.470 30.654 -22.202 1.00 65.01 695 ALA B CA 1
ATOM 1615 C C . ALA B 1 76 ? -15.862 30.294 -23.640 1.00 64.73 695 ALA B C 1
ATOM 1616 O O . ALA B 1 76 ? -15.601 29.186 -24.117 1.00 62.36 695 ALA B O 1
ATOM 1618 N N . THR B 1 77 ? -16.487 31.246 -24.327 1.00 68.91 696 THR B N 1
ATOM 1619 C CA . THR B 1 77 ? -16.763 31.109 -25.754 1.00 70.03 696 THR B CA 1
ATOM 1620 C C . THR B 1 77 ? -16.262 32.330 -26.520 1.00 72.60 696 THR B C 1
ATOM 1621 O O . THR B 1 77 ? -16.404 33.457 -26.045 1.00 73.01 696 THR B O 1
ATOM 1625 N N . GLU B 1 78 ? -15.674 32.094 -27.695 1.00 76.38 697 GLU B N 1
ATOM 1626 C CA . GLU B 1 78 ? -15.270 33.152 -28.628 1.00 73.39 697 GLU B CA 1
ATOM 1627 C C . GLU B 1 78 ? -16.409 34.146 -28.870 1.00 72.51 697 GLU B C 1
ATOM 1628 O O . GLU B 1 78 ? -17.586 33.778 -28.795 1.00 73.63 697 GLU B O 1
ATOM 1634 N N . ASP B 1 79 ? -16.066 35.398 -29.167 1.00 71.00 698 ASP B N 1
ATOM 1635 C CA . ASP B 1 79 ? -17.080 36.372 -29.565 1.00 69.51 698 ASP B CA 1
ATOM 1636 C C . ASP B 1 79 ? -17.523 36.060 -30.995 1.00 69.75 698 ASP B C 1
ATOM 1637 O O . ASP B 1 79 ? -16.784 35.411 -31.742 1.00 71.03 698 ASP B O 1
ATOM 1642 N N . GLU B 1 80 ? -18.711 36.502 -31.397 1.00 67.89 699 GLU B N 1
ATOM 1643 C CA . GLU B 1 80 ? -19.277 36.148 -32.698 1.00 64.95 699 GLU B CA 1
ATOM 1644 C C . GLU B 1 80 ? -19.215 37.286 -33.709 1.00 65.62 699 GLU B C 1
ATOM 1645 O O . GLU B 1 80 ? -19.738 38.331 -33.438 1.00 65.29 699 GLU B O 1
ATOM 1651 N N . TYR B 1 81 ? -18.555 37.093 -34.856 1.00 67.57 700 TYR B N 1
ATOM 1652 C CA . TYR B 1 81 ? -18.399 38.168 -35.860 1.00 67.97 700 TYR B CA 1
ATOM 1653 C C . TYR B 1 81 ? -18.998 38.080 -37.268 1.00 66.86 700 TYR B C 1
ATOM 1654 O O . TYR B 1 81 ? -19.828 38.841 -37.651 1.00 66.50 700 TYR B O 1
ATOM 1663 N N . ASP B 1 82 ? -18.689 37.023 -37.949 1.00 70.42 701 ASP B N 1
ATOM 1664 C CA . ASP B 1 82 ? -17.528 36.743 -38.681 1.00 73.76 701 ASP B CA 1
ATOM 1665 C C . ASP B 1 82 ? -17.264 37.647 -39.888 1.00 71.69 701 ASP B C 1
ATOM 1666 O O . ASP B 1 82 ? -16.173 38.130 -40.059 1.00 72.37 701 ASP B O 1
ATOM 1671 N N . SER B 1 83 ? -18.275 37.917 -40.686 1.00 70.09 702 SER B N 1
ATOM 1672 C CA . SER B 1 83 ? -18.039 38.388 -42.040 1.00 72.66 702 SER B CA 1
ATOM 1673 C C . SER B 1 83 ? -17.428 39.724 -42.463 1.00 75.59 702 SER B C 1
ATOM 1674 O O . SER B 1 83 ? -16.538 39.743 -43.294 1.00 73.60 702 SER B O 1
ATOM 1677 N N . GLU B 1 84 ? -17.901 40.824 -41.899 1.00 75.38 703 GLU B N 1
ATOM 1678 C CA . GLU B 1 84 ? -17.368 42.137 -42.261 1.00 74.23 703 GLU B CA 1
ATOM 1679 C C . GLU B 1 84 ? -17.034 43.138 -41.148 1.00 75.75 703 GLU B C 1
ATOM 1680 O O . GLU B 1 84 ? -17.231 44.347 -41.327 1.00 75.07 703 GLU B O 1
ATOM 1686 N N . GLY B 1 85 ? -16.503 42.658 -40.026 1.00 78.23 704 GLY B N 1
ATOM 1687 C CA . GLY B 1 85 ? -16.347 43.511 -38.863 1.00 77.02 704 GLY B CA 1
ATOM 1688 C C . GLY B 1 85 ? -17.729 43.747 -38.291 1.00 74.13 704 GLY B C 1
ATOM 1689 O O . GLY B 1 85 ? -18.158 44.886 -38.085 1.00 75.84 704 GLY B O 1
ATOM 1690 N N . ASN B 1 86 ? -18.446 42.651 -38.075 1.00 68.49 705 ASN B N 1
ATOM 1691 C CA . ASN B 1 86 ? -19.744 42.718 -37.427 1.00 72.89 705 ASN B CA 1
ATOM 1692 C C . ASN B 1 86 ? -19.902 41.714 -36.279 1.00 71.41 705 ASN B C 1
ATOM 1693 O O . ASN B 1 86 ? -20.376 40.592 -36.484 1.00 70.22 705 ASN B O 1
ATOM 1698 N N . LEU B 1 87 ? -19.497 42.127 -35.074 1.00 69.26 706 LEU B N 1
ATOM 1699 C CA . LEU B 1 87 ? -19.748 41.344 -33.855 1.00 68.41 706 LEU B CA 1
ATOM 1700 C C . LEU B 1 87 ? -21.233 40.987 -33.767 1.00 67.53 706 LEU B C 1
ATOM 1701 O O . LEU B 1 87 ? -22.069 41.846 -33.464 1.00 72.05 706 LEU B O 1
ATOM 1706 N N . VAL B 1 88 ? -21.562 39.723 -34.034 1.00 66.49 707 VAL B N 1
ATOM 1707 C CA . VAL B 1 88 ? -22.938 39.254 -33.885 1.00 64.14 707 VAL B CA 1
ATOM 1708 C C . VAL B 1 88 ? -23.309 39.259 -32.400 1.00 65.42 707 VAL B C 1
ATOM 1709 O O . VAL B 1 88 ? -24.354 39.792 -32.021 1.00 65.35 707 VAL B O 1
ATOM 1713 N N . GLU B 1 89 ? -22.456 38.652 -31.575 1.00 63.01 708 GLU B N 1
ATOM 1714 C CA . GLU B 1 89 ? -22.434 38.920 -30.133 1.00 69.47 708 GLU B CA 1
ATOM 1715 C C . GLU B 1 89 ? -21.160 38.414 -29.464 1.00 69.43 708 GLU B C 1
ATOM 1716 O O . GLU B 1 89 ? -20.520 37.474 -29.940 1.00 66.87 708 GLU B O 1
ATOM 1722 N N . LYS B 1 90 ? -20.804 39.057 -28.356 1.00 69.31 709 LYS B N 1
ATOM 1723 C CA . LYS B 1 90 ? -19.673 38.638 -27.546 1.00 71.60 709 LYS B CA 1
ATOM 1724 C C . LYS B 1 90 ? -19.987 37.318 -26.860 1.00 71.29 709 LYS B C 1
ATOM 1725 O O . LYS B 1 90 ? -21.064 37.139 -26.290 1.00 69.45 709 LYS B O 1
ATOM 1731 N N . GLY B 1 91 ? -19.040 36.392 -26.924 1.00 71.14 710 GLY B N 1
ATOM 1732 C CA . GLY B 1 91 ? -19.216 35.091 -26.318 1.00 72.29 710 GLY B CA 1
ATOM 1733 C C . GLY B 1 91 ? -19.164 35.124 -24.800 1.00 75.32 710 GLY B C 1
ATOM 1734 O O . GLY B 1 91 ? -19.193 36.193 -24.181 1.00 71.01 710 GLY B O 1
ATOM 1735 N N . ARG B 1 92 ? -19.080 33.929 -24.215 1.00 78.33 711 ARG B N 1
ATOM 1736 C CA . ARG B 1 92 ? -19.111 33.721 -22.771 1.00 77.06 711 ARG B CA 1
ATOM 1737 C C . ARG B 1 92 ? -17.694 33.700 -22.227 1.00 70.97 711 ARG B C 1
ATOM 1738 O O . ARG B 1 92 ? -16.728 33.878 -22.971 1.00 69.82 711 ARG B O 1
ATOM 1746 N N . GLU B 1 93 ? -17.570 33.487 -20.925 1.00 68.22 712 GLU B N 1
ATOM 1747 C CA . GLU B 1 93 ? -16.267 33.167 -20.370 1.00 69.65 712 GLU B CA 1
ATOM 1748 C C . GLU B 1 93 ? -16.365 32.117 -19.279 1.00 65.19 712 GLU B C 1
ATOM 1749 O O . GLU B 1 93 ? -17.452 31.845 -18.762 1.00 63.02 712 GLU B O 1
ATOM 1755 N N . ALA B 1 94 ? -15.220 31.530 -18.940 1.00 63.25 713 ALA B N 1
ATOM 1756 C CA . ALA B 1 94 ? -15.163 30.502 -17.914 1.00 62.13 713 ALA B CA 1
ATOM 1757 C C . ALA B 1 94 ? -15.943 30.981 -16.698 1.00 61.37 713 ALA B C 1
ATOM 1758 O O . ALA B 1 94 ? -15.923 32.171 -16.383 1.00 61.71 713 ALA B O 1
ATOM 1760 N N . GLY B 1 95 ? -16.639 30.064 -16.028 1.00 58.06 714 GLY B N 1
ATOM 1761 C CA . GLY B 1 95 ? -17.444 30.419 -14.869 1.00 54.96 714 GLY B CA 1
ATOM 1762 C C . GLY B 1 95 ? -17.958 29.232 -14.076 1.00 54.18 714 GLY B C 1
ATOM 1763 O O . GLY B 1 95 ? -17.663 28.087 -14.406 1.00 56.40 714 GLY B O 1
ATOM 1764 N N . ASN B 1 96 ? -18.737 29.505 -13.033 1.00 52.42 715 ASN B N 1
ATOM 1765 C CA . ASN B 1 96 ? -19.218 28.458 -12.135 1.00 51.18 715 ASN B CA 1
ATOM 1766 C C . ASN B 1 96 ? -20.135 29.045 -11.064 1.00 50.56 715 ASN B C 1
ATOM 1767 O O . ASN B 1 96 ? -19.877 30.146 -10.573 1.00 50.82 715 ASN B O 1
ATOM 1772 N N . ILE B 1 97 ? -21.208 28.333 -10.713 1.00 48.83 716 ILE B N 1
ATOM 1773 C CA . ILE B 1 97 ? -22.040 28.740 -9.575 1.00 47.56 716 ILE B CA 1
ATOM 1774 C C . ILE B 1 97 ? -22.670 27.581 -8.812 1.00 44.02 716 ILE B C 1
ATOM 1775 O O . ILE B 1 97 ? -22.968 26.530 -9.374 1.00 44.20 716 ILE B O 1
ATOM 1780 N N . TYR B 1 98 ? -22.858 27.802 -7.517 1.00 41.52 717 TYR B N 1
ATOM 1781 C CA . TYR B 1 98 ? -23.568 26.873 -6.659 1.00 42.40 717 TYR B CA 1
ATOM 1782 C C . TYR B 1 98 ? -25.073 27.038 -6.795 1.00 43.36 717 TYR B C 1
ATOM 1783 O O . TYR B 1 98 ? -25.551 27.947 -7.474 1.00 43.59 717 TYR B O 1
ATOM 1792 N N . SER B 1 99 ? -25.806 26.173 -6.107 1.00 39.43 718 SER B N 1
ATOM 1793 C CA . SER B 1 99 ? -27.229 26.001 -6.338 1.00 40.57 718 SER B CA 1
ATOM 1794 C C . SER B 1 99 ? -27.824 25.239 -5.164 1.00 41.76 718 SER B C 1
ATOM 1795 O O . SER B 1 99 ? -27.199 24.307 -4.665 1.00 41.62 718 SER B O 1
ATOM 1798 N N . ILE B 1 100 ? -29.029 25.605 -4.732 1.00 40.54 719 ILE B N 1
ATOM 1799 C CA . ILE B 1 100 ? -29.746 24.785 -3.751 1.00 40.97 719 ILE B CA 1
ATOM 1800 C C . ILE B 1 100 ? -30.982 24.129 -4.369 1.00 39.24 719 ILE B C 1
ATOM 1801 O O . ILE B 1 100 ? -31.448 24.529 -5.434 1.00 39.03 719 ILE B O 1
ATOM 1806 N N . ARG B 1 101 ? -31.496 23.106 -3.697 1.00 39.84 720 ARG B N 1
ATOM 1807 C CA . ARG B 1 101 ? -32.759 22.491 -4.074 1.00 38.60 720 ARG B CA 1
ATOM 1808 C C . ARG B 1 101 ? -33.703 22.763 -2.934 1.00 35.83 720 ARG B C 1
ATOM 1809 O O . ARG B 1 101 ? -33.644 22.070 -1.919 1.00 35.80 720 ARG B O 1
ATOM 1817 N N . PRO B 1 102 ? -34.588 23.762 -3.105 1.00 37.87 721 PRO B N 1
ATOM 1818 C CA . PRO B 1 102 ? -35.499 24.306 -2.087 1.00 35.57 721 PRO B CA 1
ATOM 1819 C C . PRO B 1 102 ? -36.519 23.298 -1.550 1.00 34.38 721 PRO B C 1
ATOM 1820 O O . PRO B 1 102 ? -36.798 23.331 -0.363 1.00 38.42 721 PRO B O 1
ATOM 1824 N N . THR B 1 103 ? -37.077 22.434 -2.389 1.00 34.47 722 THR B N 1
ATOM 1825 C CA . THR B 1 103 ? -38.026 21.435 -1.898 1.00 37.07 722 THR B CA 1
ATOM 1826 C C . THR B 1 103 ? -37.315 20.412 -1.057 1.00 36.99 722 THR B C 1
ATOM 1827 O O . THR B 1 103 ? -37.885 19.868 -0.116 1.00 41.52 722 THR B O 1
ATOM 1831 N N . GLU B 1 104 ? -36.080 20.121 -1.436 1.00 37.23 723 GLU B N 1
ATOM 1832 C CA . GLU B 1 104 ? -35.259 19.181 -0.701 1.00 36.51 723 GLU B CA 1
ATOM 1833 C C . GLU B 1 104 ? -34.823 19.830 0.610 1.00 36.62 723 GLU B C 1
ATOM 1834 O O . GLU B 1 104 ? -34.915 19.233 1.682 1.00 38.69 723 GLU B O 1
ATOM 1840 N N . CYS B 1 105 ? -34.355 21.065 0.532 1.00 36.08 724 CYS B N 1
ATOM 1841 C CA . CYS B 1 105 ? -33.996 21.779 1.742 1.00 33.32 724 CYS B CA 1
ATOM 1842 C C . CYS B 1 105 ? -35.193 21.911 2.681 1.00 33.36 724 CYS B C 1
ATOM 1843 O O . CYS B 1 105 ? -35.047 21.722 3.882 1.00 36.07 724 CYS B O 1
ATOM 1846 N N . GLN B 1 106 ? -36.375 22.218 2.148 1.00 36.46 725 GLN B N 1
ATOM 1847 C CA . GLN B 1 106 ? -37.538 22.510 2.999 1.00 33.99 725 GLN B CA 1
ATOM 1848 C C . GLN B 1 106 ? -38.030 21.306 3.778 1.00 36.44 725 GLN B C 1
ATOM 1849 O O . GLN B 1 106 ? -38.449 21.443 4.919 1.00 43.07 725 GLN B O 1
ATOM 1855 N N . TRP B 1 107 ? -37.969 20.121 3.189 1.00 36.71 726 TRP B N 1
ATOM 1856 C CA . TRP B 1 107 ? -38.289 18.912 3.952 1.00 38.80 726 TRP B CA 1
ATOM 1857 C C . TRP B 1 107 ? -37.280 18.637 5.092 1.00 41.08 726 TRP B C 1
ATOM 1858 O O . TRP B 1 107 ? -37.655 18.135 6.158 1.00 41.00 726 TRP B O 1
ATOM 1869 N N . LEU B 1 108 ? -36.007 18.960 4.891 1.00 37.37 727 LEU B N 1
ATOM 1870 C CA . LEU B 1 108 ? -35.050 18.688 5.957 1.00 37.31 727 LEU B CA 1
ATOM 1871 C C . LEU B 1 108 ? -35.267 19.680 7.077 1.00 36.80 727 LEU B C 1
ATOM 1872 O O . LEU B 1 108 ? -34.952 19.396 8.224 1.00 38.55 727 LEU B O 1
ATOM 1877 N N . GLU B 1 109 ? -35.822 20.841 6.744 1.00 36.58 728 GLU B N 1
ATOM 1878 C CA . GLU B 1 109 ? -36.154 21.827 7.763 1.00 38.89 728 GLU B CA 1
ATOM 1879 C C . GLU B 1 109 ? -37.439 21.448 8.489 1.00 40.40 728 GLU B C 1
ATOM 1880 O O . GLU B 1 109 ? -37.647 21.792 9.648 1.00 43.40 728 GLU B O 1
ATOM 1886 N N . MET B 1 110 ? -38.315 20.741 7.800 1.00 40.49 729 MET B N 1
ATOM 1887 C CA . MET B 1 110 ? -39.507 20.252 8.453 1.00 39.17 729 MET B CA 1
ATOM 1888 C C . MET B 1 110 ? -39.148 19.122 9.403 1.00 41.28 729 MET B C 1
ATOM 1889 O O . MET B 1 110 ? -39.742 18.987 10.469 1.00 44.12 729 MET B O 1
ATOM 1894 N N . ALA B 1 111 ? -38.148 18.334 9.016 1.00 44.34 730 ALA B N 1
ATOM 1895 C CA . ALA B 1 111 ? -37.636 17.229 9.832 1.00 45.21 730 ALA B CA 1
ATOM 1896 C C . ALA B 1 111 ? -36.970 17.728 11.111 1.00 43.94 730 ALA B C 1
ATOM 1897 O O . ALA B 1 111 ? -37.224 17.216 12.201 1.00 49.73 730 ALA B O 1
ATOM 1899 N N . CYS B 1 112 ? -36.105 18.723 10.946 1.00 44.61 731 CYS B N 1
ATOM 1900 C CA . CYS B 1 112 ? -35.429 19.420 12.037 1.00 45.59 731 CYS B CA 1
ATOM 1901 C C . CYS B 1 112 ? -36.411 20.050 13.037 1.00 47.96 731 CYS B C 1
ATOM 1902 O O . CYS B 1 112 ? -36.265 19.888 14.251 1.00 53.50 731 CYS B O 1
ATOM 1905 N N . MET B 1 113 ? -37.406 20.775 12.539 1.00 46.58 732 MET B N 1
ATOM 1906 C CA . MET B 1 113 ? -38.408 21.333 13.433 1.00 47.31 732 MET B CA 1
ATOM 1907 C C . MET B 1 113 ? -39.125 20.219 14.155 1.00 48.25 732 MET B C 1
ATOM 1908 O O . MET B 1 113 ? -39.222 20.229 15.374 1.00 52.53 732 MET B O 1
ATOM 1913 N N . ARG B 1 114 ? -39.604 19.238 13.407 1.00 45.93 733 ARG B N 1
ATOM 1914 C CA . ARG B 1 114 ? -40.289 18.112 14.018 1.00 46.67 733 ARG B CA 1
ATOM 1915 C C . ARG B 1 114 ? -39.462 17.434 15.130 1.00 47.58 733 ARG B C 1
ATOM 1916 O O . ARG B 1 114 ? -40.024 16.944 16.111 1.00 48.65 733 ARG B O 1
ATOM 1924 N N . ARG B 1 115 ? -38.137 17.422 14.990 1.00 44.33 734 ARG B N 1
ATOM 1925 C CA . ARG B 1 115 ? -37.273 16.820 16.008 1.00 45.42 734 ARG B CA 1
ATOM 1926 C C . ARG B 1 115 ? -36.919 17.758 17.157 1.00 49.40 734 ARG B C 1
ATOM 1927 O O . ARG B 1 115 ? -36.730 17.310 18.286 1.00 53.05 734 ARG B O 1
ATOM 1935 N N . LYS B 1 116 ? -36.807 19.052 16.882 1.00 49.18 735 LYS B N 1
ATOM 1936 C CA . LYS B 1 116 ? -36.640 20.007 17.971 1.00 50.65 735 LYS B CA 1
ATOM 1937 C C . LYS B 1 116 ? -37.950 20.126 18.731 1.00 51.11 735 LYS B C 1
ATOM 1938 O O . LYS B 1 116 ? -37.970 20.152 19.956 1.00 55.45 735 LYS B O 1
ATOM 1944 N N . LEU B 1 117 ? -39.047 20.179 17.989 1.00 50.20 736 LEU B N 1
ATOM 1945 C CA . LEU B 1 117 ? -40.368 20.343 18.579 1.00 51.48 736 LEU B CA 1
ATOM 1946 C C . LEU B 1 117 ? -40.640 19.270 19.610 1.00 52.20 736 LEU B C 1
ATOM 1947 O O . LEU B 1 117 ? -41.239 19.552 20.638 1.00 56.65 736 LEU B O 1
ATOM 1952 N N . GLU B 1 118 ? -40.209 18.041 19.339 1.00 55.34 737 GLU B N 1
ATOM 1953 C CA . GLU B 1 118 ? -40.345 16.979 20.331 1.00 56.66 737 GLU B CA 1
ATOM 1954 C C . GLU B 1 118 ? -39.304 17.142 21.453 1.00 61.70 737 GLU B C 1
ATOM 1955 O O . GLU B 1 118 ? -38.544 16.233 21.798 1.00 62.48 737 GLU B O 1
ATOM 1961 N N . ARG B 1 119 ? -39.272 18.357 21.984 1.00 62.33 738 ARG B N 1
ATOM 1962 C CA . ARG B 1 119 ? -38.774 18.624 23.322 1.00 59.43 738 ARG B CA 1
ATOM 1963 C C . ARG B 1 119 ? -39.538 19.854 23.824 1.00 59.18 738 ARG B C 1
ATOM 1964 O O . ARG B 1 119 ? -39.015 20.968 23.856 1.00 55.55 738 ARG B O 1
ATOM 1972 N N . LEU B 1 120 ? -40.817 19.645 24.147 1.00 62.27 739 LEU B N 1
ATOM 1973 C CA . LEU B 1 120 ? -41.489 18.350 23.937 1.00 60.78 739 LEU B CA 1
ATOM 1974 C C . LEU B 1 120 ? -42.988 18.448 24.216 1.00 63.32 739 LEU B C 1
ATOM 1975 O O . LEU B 1 120 ? -43.515 17.746 25.084 1.00 66.20 739 LEU B O 1
#

Radius of gyration: 25.76 Å; Cα contacts (8 Å, |Δi|>4): 295; chains: 2; bounding box: 48×76×66 Å

Secondary structure (DSSP, 8-state):
-----S--S--HHHHHHHTTPPPEEE--HHHHHHHGGGSPPEEE--HHHHHHHHHHTT--GGGGTSEEEEE------EE-SSS-EEE------EEEEE-HHHHHHHHHHHHHHIIIII-/--STT--S--SPPHHHHHHHHT---EEE--TTHHHHHGGGSPPEEE--HHHHHHHHGGGT--GGGGT-EEEEEE-----B--SSS--SB-----EEEEEE-HHHHHHHHHHHHHHHH---

Foldseek 3Di:
DDPDDVDDPDDPLVLVLLVVWDKDKDFDPVVCVVPNVVTDIDIGTDQVSSCVSCVVSPHGPVVLQFKDKFWDDADDQDDPPDVHGDDDDGDTDMDMDGDVVSSVVSVVSSVVCCVVVPD/DDPPVDPPDDPDDPLVLVLLVPFDKDKDFDPVQCVVVNPVRDIDIDGDQVSSQVSCVVVVHGCVVQQFKAKDWDAWDQFDQPDDRRGPGHIGHTTMDMGGDVVSSVVSVVVNCVVVVVVD

Solvent-accessible surface area: 19047 Å² total; per-residue (Å²): 176,175,173,136,106,139,139,67,130,95,38,80,76,4,10,60,0,4,67,90,16,126,129,75,106,72,46,106,180,106,22,34,130,133,87,37,127,142,2,171,115,76,157,23,16,61,6,89,13,0,30,116,15,0,106,98,28,8,10,29,2,90,75,75,25,1,2,2,101,45,122,92,133,64,67,129,75,76,102,90,114,122,71,97,91,112,128,166,41,141,155,56,27,85,87,75,47,48,134,85,97,75,7,118,165,14,40,94,18,0,77,178,22,52,126,128,206,103,89,134,56,165,159,156,96,114,125,134,62,128,90,43,91,84,7,7,63,1,5,56,133,14,117,128,79,109,67,47,107,193,112,26,52,119,148,78,28,129,131,5,176,110,60,148,28,18,74,11,75,26,0,16,128,31,0,114,112,41,12,8,21,2,89,62,61,33,1,7,9,99,83,86,90,116,58,68,158,62,100,102,134,94,148,80,68,75,102,105,115,32,164,129,68,17,78,86,76,27,53,109,80,94,76,7,116,164,15,46,93,19,10,113,196,39,99,129,98,146,187

Nearest PDB structures (foldseek):
  3gud-assembly1_A  TM=1.008E+00  e=5.098E-23  Gaunavirus GA1
  3gud-assembly2_B  TM=9.756E-01  e=2.102E-18  Gaunavirus GA1
  3gw6-assembly1_F  TM=7.918E-01  e=9.509E-09  Escherichia phage K1F
  3gw6-assembly2_E  TM=7.697E-01  e=6.864E-09  Escherichia phage K1F
  3gw6-assembly2_D  TM=7.972E-01  e=1.234E-08  Escherichia phage K1F

Sequence (239 aa):
ERHKTDIAPISDKVLDAWEKVKFYQYKFKDAVDEKGEEARYHFGVIAQQIVKVFEDEGLSAFDYGLVGYDDEWEATEDEYDSEGNLVEKGREAGNIYSIRPTECQWLEMACMRRKLERLSSDERHKTDIAPISDKVLDAWEKVKFYQYKFKDAVDEKGEEARYHFGVIAQQIVKVFEDEGLSAFDYGLVGYDEWEATEDEYDSEGNLVEKGREAGNIYSIRPTECQWLEMACMRRKLERL

CATH classification: 1.10.10.10

InterPro domains:
  IPR030392 Intramolecular chaperone auto-processing domain [PF13884] (620-680)
  IPR030392 Intramolecular chaperone auto-processing domain [PS51688] (620-740)
  IPR036388 Winged helix-like DNA-binding domain superfamily [G3DSA:1.10.10.10] (620-740)
  IPR044914 Endosialidase, C-terminal domain superfamily [G3DSA:4.10.1090.10] (541-619)

Organism: Bacillus phage GA-1 (NCBI:txid2679898)